Protein AF-A0A924XFD3-F1 (afdb_monomer)

Secondary structure (DSSP, 8-state):
-----------------------------------------------------------TT-EEEEEEETTEEEEEEEEEETTEEEEEEEETTT-PEEEEEEEE-TTSEEEEEEE-TT--EEEEEEEEEEE-TTSSSEEEEEEEE-TT--TTS--EEEEEEE-----STT-EEEEEEEEEEETTTTEEEEEEEEEEES--SHHHHHHHHHHHHHHT--

Foldseek 3Di:
DDDDDDDDDDDDDDDDDDDDDDDDDDDDDDDDDDDDDDDDDDDDDDDDDDDDDDPPPQQPFAFKKWWDWLNFIKIWGWGDDPFKIWTWIDRPVVGATWIWTWGADPQQWIWIFTAHPVRDTFKIWTFGFDDDPPDPFTKTWTFMDGPPDDPPPDTTTIIITTDPDDDDDPKDKDKDWDWDCPVVVRDTDIFIFIAIPPDDDPVSVVVRVVRVVVRVPD

Sequence (218 aa):
MLNLKLYLMTFCAATAFGCALQSNNGSVEASGKETKSAAIEKVGENTDSKKSASAKTAIVNGVPFRGVLSGKTIEMNLKRDGNALSGTYLYSKIRKNLTLRGTIDAENKFDLQEFDEANRQTGVFKGEWKTDPNEAGITLVGTWHKPNAPTKENGLFFTLSEQMINFSNDEKIVTRIINNDLKAKRLELTAEYPEITNASSSGIKGFNQTAKNLAQKD

Radius of gyration: 28.68 Å; Cα contacts (8 Å, |Δi|>4): 321; chains: 1; bounding box: 80×76×60 Å

Solvent-accessible surface area (backbone atoms only — not comparable to full-atom values): 13787 Å² total; per-residue (Å²): 142,84,87,84,83,84,84,82,85,86,83,86,82,89,83,89,83,82,87,82,89,79,87,82,88,82,89,80,88,85,85,89,80,92,79,92,82,84,89,84,90,82,89,82,91,75,88,83,90,82,88,83,88,78,81,75,75,82,56,92,79,31,51,44,28,42,36,36,43,73,88,39,59,34,40,37,28,44,34,76,59,90,46,41,34,37,39,40,37,32,47,71,88,76,71,53,75,25,43,33,42,37,36,42,54,96,85,32,39,34,44,34,39,30,21,45,94,84,70,45,73,64,28,34,40,40,34,39,62,42,71,50,98,90,48,91,59,43,38,40,39,38,32,36,38,57,65,91,55,62,92,86,56,90,50,41,47,33,42,30,36,46,50,98,69,86,63,63,79,85,31,44,80,41,82,43,78,47,79,46,76,40,70,94,73,78,42,79,46,78,36,77,38,64,35,67,41,73,63,83,51,69,68,53,55,52,47,35,51,49,39,50,52,58,63,62,70,123

Structure (mmCIF, N/CA/C/O backbone):
data_AF-A0A924XFD3-F1
#
_entry.id   AF-A0A924XFD3-F1
#
loop_
_atom_site.group_PDB
_atom_site.id
_atom_site.type_symbol
_atom_site.label_atom_id
_atom_site.label_alt_id
_atom_site.label_comp_id
_atom_site.label_asym_id
_atom_site.label_entity_id
_atom_site.label_seq_id
_atom_site.pdbx_PDB_ins_code
_atom_site.Cartn_x
_atom_site.Cartn_y
_atom_site.Cartn_z
_atom_site.occupancy
_atom_site.B_iso_or_equiv
_atom_site.auth_seq_id
_atom_site.auth_comp_id
_atom_site.auth_asym_id
_atom_site.auth_atom_id
_atom_site.pdbx_PDB_model_num
ATOM 1 N N . MET A 1 1 ? 10.467 26.251 37.490 1.00 44.06 1 MET A N 1
ATOM 2 C CA . MET A 1 1 ? 11.695 25.493 37.169 1.00 44.06 1 MET A CA 1
ATOM 3 C C . MET A 1 1 ? 11.551 24.097 37.755 1.00 44.06 1 MET A C 1
ATOM 5 O O . MET A 1 1 ? 11.711 23.951 38.957 1.00 44.06 1 MET A O 1
ATOM 9 N N . LEU A 1 2 ? 11.177 23.103 36.946 1.00 37.69 2 LEU A N 1
ATOM 10 C CA . LEU A 1 2 ? 11.161 21.696 37.358 1.00 37.69 2 LEU A CA 1
ATOM 11 C C . LEU A 1 2 ? 12.083 20.921 36.415 1.00 37.69 2 LEU A C 1
ATOM 13 O O . LEU A 1 2 ? 11.925 20.975 35.199 1.00 37.69 2 LEU A O 1
ATOM 17 N N . ASN A 1 3 ? 13.090 20.291 37.005 1.00 40.91 3 ASN A N 1
ATOM 18 C CA . ASN A 1 3 ? 14.235 19.684 36.345 1.00 40.91 3 ASN A CA 1
ATOM 19 C C . ASN A 1 3 ? 14.025 18.164 36.378 1.00 40.91 3 ASN A C 1
ATOM 21 O O . ASN A 1 3 ? 14.162 17.552 37.437 1.00 40.91 3 ASN A O 1
ATOM 25 N N . LEU A 1 4 ? 13.608 17.566 35.259 1.00 38.81 4 LEU A N 1
ATOM 26 C CA . LEU A 1 4 ? 13.336 16.130 35.180 1.00 38.81 4 LEU A CA 1
ATOM 27 C C . LEU A 1 4 ? 14.567 15.417 34.605 1.00 38.81 4 LEU A C 1
ATOM 29 O O . LEU A 1 4 ? 14.843 15.491 33.410 1.00 38.81 4 LEU A O 1
ATOM 33 N N . LYS A 1 5 ? 15.335 14.760 35.481 1.00 49.25 5 LYS A N 1
ATOM 34 C CA . LYS A 1 5 ? 16.490 13.930 35.114 1.00 49.25 5 LYS A CA 1
ATOM 35 C C . LYS A 1 5 ? 16.012 12.612 34.500 1.00 49.25 5 LYS A C 1
ATOM 37 O O . LYS A 1 5 ? 15.355 11.818 35.167 1.00 49.25 5 LYS A O 1
ATOM 42 N N . LEU A 1 6 ? 16.380 12.390 33.242 1.00 43.81 6 LEU A N 1
ATOM 43 C CA . LEU A 1 6 ? 16.191 11.147 32.502 1.00 43.81 6 LEU A CA 1
ATOM 44 C C . LEU A 1 6 ? 17.267 10.135 32.942 1.00 43.81 6 LEU A C 1
ATOM 46 O O . LEU A 1 6 ? 18.457 10.383 32.751 1.00 43.81 6 LEU A O 1
ATOM 50 N N . TYR A 1 7 ? 16.865 9.023 33.561 1.00 47.28 7 TYR A N 1
ATOM 51 C CA . TYR A 1 7 ? 17.762 7.907 33.879 1.00 47.28 7 TYR A CA 1
ATOM 52 C C . TYR A 1 7 ? 17.778 6.927 32.703 1.00 47.28 7 TYR A C 1
ATOM 54 O O . TYR A 1 7 ? 16.769 6.296 32.395 1.00 47.28 7 TYR A O 1
ATOM 62 N N . LEU A 1 8 ? 18.933 6.812 32.050 1.00 38.00 8 LEU A N 1
ATOM 63 C CA . LEU A 1 8 ? 19.208 5.827 31.010 1.00 38.00 8 LEU A CA 1
ATOM 64 C C . LEU A 1 8 ? 19.809 4.587 31.692 1.00 38.00 8 LEU A C 1
ATOM 66 O O . LEU A 1 8 ? 20.919 4.653 32.217 1.00 38.00 8 LEU A O 1
ATOM 70 N N . MET A 1 9 ? 19.068 3.477 31.743 1.00 45.88 9 MET A N 1
ATOM 71 C CA . MET A 1 9 ? 19.614 2.191 32.188 1.00 45.88 9 MET A CA 1
ATOM 72 C C . MET A 1 9 ? 20.205 1.441 30.995 1.00 45.88 9 MET A C 1
ATOM 74 O O . MET A 1 9 ? 19.490 0.949 30.127 1.00 45.88 9 MET A O 1
ATOM 78 N N . THR A 1 10 ? 21.531 1.364 30.984 1.00 45.56 10 THR A N 1
ATOM 79 C CA . THR A 1 10 ? 22.345 0.557 30.074 1.00 45.56 10 THR A CA 1
ATOM 80 C C . THR A 1 10 ? 22.298 -0.910 30.499 1.00 45.56 10 THR A C 1
ATOM 82 O O . THR A 1 10 ? 22.700 -1.236 31.614 1.00 45.56 10 THR A O 1
ATOM 85 N N . PHE A 1 11 ? 21.871 -1.805 29.606 1.00 40.16 11 PHE A N 1
ATOM 86 C CA . PHE A 1 11 ? 22.083 -3.247 29.753 1.00 40.16 11 PHE A CA 1
ATOM 87 C C . PHE A 1 11 ? 23.266 -3.680 28.881 1.00 40.16 11 PHE A C 1
ATOM 89 O O . PHE A 1 11 ? 23.173 -3.709 27.657 1.00 40.16 11 PHE A O 1
ATOM 96 N N . CYS A 1 12 ? 24.384 -4.019 29.527 1.00 37.03 12 CYS A N 1
ATOM 97 C CA . CYS A 1 12 ? 25.474 -4.778 28.921 1.00 37.03 12 CYS A CA 1
ATOM 98 C C . CYS A 1 12 ? 25.168 -6.271 29.061 1.00 37.03 12 CYS A C 1
ATOM 100 O O . CYS A 1 12 ? 25.046 -6.768 30.179 1.00 37.03 12 CYS A O 1
ATOM 102 N N . ALA A 1 13 ? 25.122 -6.998 27.948 1.00 46.75 13 ALA A N 1
ATOM 103 C CA . ALA A 1 13 ? 25.227 -8.451 27.947 1.00 46.75 13 ALA A CA 1
ATOM 104 C C . ALA A 1 13 ? 26.391 -8.851 27.036 1.00 46.75 13 ALA A C 1
ATOM 106 O O . ALA A 1 13 ? 26.265 -8.910 25.816 1.00 46.75 13 ALA A O 1
ATOM 107 N N . ALA A 1 14 ? 27.544 -9.088 27.658 1.00 44.25 14 ALA A N 1
ATOM 108 C CA . ALA A 1 14 ? 28.665 -9.780 27.049 1.00 44.25 14 ALA A CA 1
ATOM 109 C C . ALA A 1 14 ? 28.469 -11.284 27.263 1.00 44.25 14 ALA A C 1
ATOM 111 O O . ALA A 1 14 ? 28.343 -11.727 28.402 1.00 44.25 14 ALA A O 1
ATOM 112 N N . THR A 1 15 ? 28.491 -12.074 26.192 1.00 51.06 15 THR A N 1
ATOM 113 C CA . THR A 1 15 ? 28.840 -13.495 26.295 1.00 51.06 15 THR A CA 1
ATOM 114 C C . THR A 1 15 ? 29.820 -13.848 25.188 1.00 51.06 15 THR A C 1
ATOM 116 O O . THR A 1 15 ? 29.549 -13.702 24.000 1.00 51.06 15 THR A O 1
ATOM 119 N N . ALA A 1 16 ? 31.003 -14.259 25.632 1.00 45.41 16 ALA A N 1
ATOM 120 C CA . ALA A 1 16 ? 32.063 -14.839 24.839 1.00 45.41 16 ALA A CA 1
ATOM 121 C C . ALA A 1 16 ? 32.015 -16.360 25.019 1.00 45.41 16 ALA A C 1
ATOM 123 O O . ALA A 1 16 ? 32.023 -16.843 26.146 1.00 45.41 16 ALA A O 1
ATOM 124 N N . PHE A 1 17 ? 32.009 -17.092 23.912 1.00 46.31 17 PHE A N 1
ATOM 125 C CA . PHE A 1 17 ? 32.460 -18.478 23.774 1.00 46.31 17 PHE A CA 1
ATOM 126 C C . PHE A 1 17 ? 32.990 -18.554 22.330 1.00 46.31 17 PHE A C 1
ATOM 128 O O . PHE A 1 17 ? 32.310 -18.122 21.409 1.00 46.31 17 PHE A O 1
ATOM 135 N N . GLY A 1 18 ? 34.220 -18.957 22.027 1.00 37.00 18 GLY A N 1
ATOM 136 C CA . GLY A 1 18 ? 35.056 -19.928 22.718 1.00 37.00 18 GLY A CA 1
ATOM 137 C C . GLY A 1 18 ? 35.233 -21.151 21.814 1.00 37.00 18 GLY A C 1
ATOM 138 O O . GLY A 1 18 ? 34.522 -22.126 21.983 1.00 37.00 18 GLY A O 1
ATOM 139 N N . CYS A 1 19 ? 36.129 -21.010 20.830 1.00 33.84 19 CYS A N 1
ATOM 140 C CA . CYS A 1 19 ? 36.976 -22.000 20.141 1.00 33.84 19 CYS A CA 1
ATOM 141 C C . CYS A 1 19 ? 36.573 -23.495 20.107 1.00 33.84 19 CYS A C 1
ATOM 143 O O . CYS A 1 19 ? 36.500 -24.131 21.152 1.00 33.84 19 CYS A O 1
ATOM 145 N N . ALA A 1 20 ? 36.551 -24.092 18.906 1.00 41.75 20 ALA A N 1
ATOM 146 C CA . ALA A 1 20 ? 37.326 -25.308 18.606 1.00 41.75 20 ALA A CA 1
ATOM 147 C C . ALA A 1 20 ? 37.365 -25.589 17.091 1.00 41.75 20 ALA A C 1
ATOM 149 O O . ALA A 1 20 ? 36.366 -25.950 16.472 1.00 41.75 20 ALA A O 1
ATOM 150 N N . LEU A 1 21 ? 38.560 -25.434 16.516 1.00 39.91 21 LEU A N 1
ATOM 151 C CA . LEU A 1 21 ? 38.984 -26.062 15.268 1.00 39.91 21 LEU A CA 1
ATOM 152 C C . LEU A 1 21 ? 39.138 -27.571 15.483 1.00 39.91 21 LEU A C 1
ATOM 154 O O . LEU A 1 21 ? 39.765 -27.986 16.456 1.00 39.91 21 LEU A O 1
ATOM 158 N N . GLN A 1 22 ? 38.713 -28.372 14.510 1.00 39.81 22 GLN A N 1
ATOM 159 C CA . GLN A 1 22 ? 39.343 -29.665 14.271 1.00 39.81 22 GLN A CA 1
ATOM 160 C C . GLN A 1 22 ? 39.474 -29.903 12.771 1.00 39.81 22 GLN A C 1
ATOM 162 O O . GLN A 1 22 ? 38.503 -30.089 12.041 1.00 39.81 22 GLN A O 1
ATOM 167 N N . SER A 1 23 ? 40.727 -29.819 12.335 1.00 37.47 23 SER A N 1
ATOM 168 C CA . SER A 1 23 ? 41.226 -30.313 11.068 1.00 37.47 23 SER A CA 1
ATOM 169 C C . SER A 1 23 ? 41.117 -31.835 11.035 1.00 37.47 23 SER A C 1
ATOM 171 O O . SER A 1 23 ? 41.346 -32.504 12.043 1.00 37.47 23 SER A O 1
ATOM 173 N N . ASN A 1 24 ? 40.847 -32.397 9.860 1.00 40.59 24 ASN A N 1
ATOM 174 C CA . ASN A 1 24 ? 41.312 -33.744 9.578 1.00 40.59 24 ASN A CA 1
ATOM 175 C C . ASN A 1 24 ? 41.863 -33.801 8.153 1.00 40.59 24 ASN A C 1
ATOM 177 O O . ASN A 1 24 ? 41.128 -33.703 7.173 1.00 40.59 24 ASN A O 1
ATOM 181 N N . ASN A 1 25 ? 43.191 -33.892 8.087 1.00 41.25 25 ASN A N 1
ATOM 182 C CA . ASN A 1 25 ? 43.959 -34.236 6.902 1.00 41.25 25 ASN A CA 1
ATOM 183 C C . ASN A 1 25 ? 43.874 -35.752 6.704 1.00 41.25 25 ASN A C 1
ATOM 185 O O . ASN A 1 25 ? 44.143 -36.512 7.629 1.00 41.25 25 ASN A O 1
ATOM 189 N N . GLY A 1 26 ? 43.585 -36.179 5.481 1.00 36.34 26 GLY A N 1
ATOM 190 C CA . GLY A 1 26 ? 43.648 -37.578 5.072 1.00 36.34 26 GLY A CA 1
ATOM 191 C C . GLY A 1 26 ? 43.883 -37.673 3.573 1.00 36.34 26 GLY A C 1
ATOM 192 O O . GLY A 1 26 ? 42.964 -37.947 2.813 1.00 36.34 26 GLY A O 1
ATOM 193 N N . SER A 1 27 ? 45.113 -37.378 3.159 1.00 34.31 27 SER A N 1
ATOM 194 C CA . SER A 1 27 ? 45.646 -37.612 1.818 1.00 34.31 27 SER A CA 1
ATOM 195 C C . SER A 1 27 ? 46.022 -39.084 1.642 1.00 34.31 27 SER A C 1
ATOM 197 O O . SER A 1 27 ? 46.828 -39.588 2.425 1.00 34.31 27 SER A O 1
ATOM 199 N N . VAL A 1 28 ? 45.525 -39.735 0.588 1.00 45.75 28 VAL A N 1
ATOM 200 C CA . VAL A 1 28 ? 46.127 -40.951 0.017 1.00 45.75 28 VAL A CA 1
ATOM 201 C C . VAL A 1 28 ? 46.024 -40.875 -1.515 1.00 45.75 28 VAL A C 1
ATOM 203 O O . VAL A 1 28 ? 44.941 -40.947 -2.089 1.00 45.75 28 VAL A O 1
ATOM 206 N N . GLU A 1 29 ? 47.181 -40.668 -2.146 1.00 33.91 29 GLU A N 1
ATOM 207 C CA . GLU A 1 29 ? 47.553 -41.009 -3.533 1.00 33.91 29 GLU A CA 1
ATOM 208 C C . GLU A 1 29 ? 47.435 -42.539 -3.748 1.00 33.91 29 GLU A C 1
ATOM 210 O O . GLU A 1 29 ? 47.558 -43.286 -2.788 1.00 33.91 29 GLU A O 1
ATOM 215 N N . ALA A 1 30 ? 47.275 -43.177 -4.910 1.00 35.22 30 ALA A N 1
ATOM 216 C CA . ALA A 1 30 ? 47.230 -42.842 -6.329 1.00 35.22 30 ALA A CA 1
ATOM 217 C C . ALA A 1 30 ? 46.764 -44.111 -7.100 1.00 35.22 30 ALA A C 1
ATOM 219 O O . ALA A 1 30 ? 46.663 -45.195 -6.529 1.00 35.22 30 ALA A O 1
ATOM 220 N N . SER A 1 31 ? 46.645 -43.972 -8.429 1.00 31.95 31 SER A N 1
ATOM 221 C CA . SER A 1 31 ? 46.852 -45.018 -9.457 1.00 31.95 31 SER A CA 1
ATOM 222 C C . SER A 1 31 ? 45.625 -45.737 -10.053 1.00 31.95 31 SER A C 1
ATOM 224 O O . SER A 1 31 ? 45.196 -46.790 -9.601 1.00 31.95 31 SER A O 1
ATOM 226 N N . GLY A 1 32 ? 45.135 -45.172 -11.166 1.00 31.92 32 GLY A N 1
ATOM 227 C CA . GLY A 1 32 ? 45.189 -45.795 -12.499 1.00 31.92 32 GLY A CA 1
ATOM 228 C C . GLY A 1 32 ? 44.323 -47.025 -12.817 1.00 31.92 32 GLY A C 1
ATOM 229 O O . GLY A 1 32 ? 44.698 -48.143 -12.489 1.00 31.92 32 GLY A O 1
ATOM 230 N N . LYS A 1 33 ? 43.293 -46.843 -13.659 1.00 36.81 33 LYS A N 1
ATOM 231 C CA . LYS A 1 33 ? 43.252 -47.313 -15.068 1.00 36.81 33 LYS A CA 1
ATOM 232 C C . LYS A 1 33 ? 41.874 -47.089 -15.697 1.00 36.81 33 LYS A C 1
ATOM 234 O O . LYS A 1 33 ? 40.844 -47.350 -15.088 1.00 36.81 33 LYS A O 1
ATOM 239 N N . GLU A 1 34 ? 41.898 -46.635 -16.949 1.00 33.94 34 GLU A N 1
ATOM 240 C CA . GLU A 1 34 ? 40.758 -46.581 -17.863 1.00 33.94 34 GLU A CA 1
ATOM 241 C C . GLU A 1 34 ? 40.091 -47.948 -18.046 1.00 33.94 34 GLU A C 1
ATOM 243 O O . GLU A 1 34 ? 40.763 -48.968 -18.183 1.00 33.94 34 GLU A O 1
ATOM 248 N N . THR A 1 35 ? 38.770 -47.942 -18.209 1.00 35.34 35 THR A N 1
ATOM 249 C CA . THR A 1 35 ? 38.097 -48.734 -19.250 1.00 35.34 35 THR A CA 1
ATOM 250 C C . THR A 1 35 ? 36.751 -48.091 -19.581 1.00 35.34 35 THR A C 1
ATOM 252 O O . THR A 1 35 ? 35.884 -47.922 -18.730 1.00 35.34 35 THR A O 1
ATOM 255 N N . LYS A 1 36 ? 36.595 -47.706 -20.851 1.00 38.34 36 LYS A N 1
ATOM 256 C CA . LYS A 1 36 ? 35.311 -47.390 -21.482 1.00 38.34 36 LYS A CA 1
ATOM 257 C C . LYS A 1 36 ? 34.563 -48.701 -21.734 1.00 38.34 36 LYS A C 1
ATOM 259 O O . LYS A 1 36 ? 35.147 -49.585 -22.348 1.00 38.34 36 LYS A O 1
ATOM 264 N N . SER A 1 37 ? 33.282 -48.787 -21.385 1.00 38.53 37 SER A N 1
ATOM 265 C CA . SER A 1 37 ? 32.264 -49.398 -22.252 1.00 38.53 37 SER A CA 1
ATOM 266 C C . SER A 1 37 ? 30.859 -49.114 -21.724 1.00 38.53 37 SER A C 1
ATOM 268 O O . SER A 1 37 ? 30.657 -48.877 -20.537 1.00 38.53 37 SER A O 1
ATOM 270 N N . ALA A 1 38 ? 29.914 -49.074 -22.649 1.00 33.41 38 ALA A N 1
ATOM 271 C CA . ALA A 1 38 ? 28.600 -48.485 -22.518 1.00 33.41 38 ALA A CA 1
ATOM 272 C C . ALA A 1 38 ? 27.488 -49.499 -22.190 1.00 33.41 38 ALA A C 1
ATOM 274 O O . ALA A 1 38 ? 27.587 -50.676 -22.522 1.00 33.41 38 ALA A O 1
ATOM 275 N N . ALA A 1 39 ? 26.386 -48.917 -21.702 1.00 34.78 39 ALA A N 1
ATOM 276 C CA . ALA A 1 39 ? 24.984 -49.239 -21.990 1.00 34.78 39 ALA A CA 1
ATOM 277 C C . ALA A 1 39 ? 24.163 -50.143 -21.030 1.00 34.78 39 ALA A C 1
ATOM 279 O O . ALA A 1 39 ? 24.553 -51.245 -20.662 1.00 34.78 39 ALA A O 1
ATOM 280 N N . ILE A 1 40 ? 22.925 -49.646 -20.833 1.00 37.06 40 ILE A N 1
ATOM 281 C CA . ILE A 1 40 ? 21.626 -50.295 -20.534 1.00 37.06 40 ILE A CA 1
ATOM 282 C C . ILE A 1 40 ? 21.130 -50.341 -19.063 1.00 37.06 40 ILE A C 1
ATOM 284 O O . ILE A 1 40 ? 21.412 -51.256 -18.305 1.00 37.06 40 ILE A O 1
ATOM 288 N N . GLU A 1 41 ? 20.323 -49.317 -18.727 1.00 33.84 41 GLU A N 1
ATOM 289 C CA . GLU A 1 41 ? 18.918 -49.353 -18.244 1.00 33.84 41 GLU A CA 1
ATOM 290 C C . GLU A 1 41 ? 18.484 -50.312 -17.100 1.00 33.84 41 GLU A C 1
ATOM 292 O O . GLU A 1 41 ? 18.346 -51.513 -17.309 1.00 33.84 41 GLU A O 1
ATOM 297 N N . LYS A 1 42 ? 18.094 -49.756 -15.932 1.00 31.98 42 LYS A N 1
ATOM 298 C CA . LYS A 1 42 ? 16.706 -49.738 -15.382 1.00 31.98 42 LYS A CA 1
ATOM 299 C C . LYS A 1 42 ? 16.630 -49.283 -13.908 1.00 31.98 42 LYS A C 1
ATOM 301 O O . LYS A 1 42 ? 17.403 -49.727 -13.075 1.00 31.98 42 LYS A O 1
ATOM 306 N N . VAL A 1 43 ? 15.616 -48.445 -13.649 1.00 34.72 43 VAL A N 1
ATOM 307 C CA . VAL A 1 43 ? 14.701 -48.371 -12.483 1.00 34.72 43 VAL A CA 1
ATOM 308 C C . VAL A 1 43 ? 15.288 -48.555 -11.072 1.00 34.72 43 VAL A C 1
ATOM 310 O O . VAL A 1 43 ? 15.657 -49.653 -10.674 1.00 34.72 43 VAL A O 1
ATOM 313 N N . GLY A 1 44 ? 15.204 -47.490 -10.268 1.00 30.11 44 GLY A N 1
ATOM 314 C CA . GLY A 1 44 ? 15.431 -47.523 -8.824 1.00 30.11 44 GLY A CA 1
ATOM 315 C C . GLY A 1 44 ? 14.909 -46.259 -8.143 1.00 30.11 44 GLY A C 1
ATOM 316 O O . GLY A 1 44 ? 15.551 -45.216 -8.160 1.00 30.11 44 GLY A O 1
ATOM 317 N N . GLU A 1 45 ? 13.713 -46.380 -7.584 1.00 34.94 45 GLU A N 1
ATOM 318 C CA . GLU A 1 45 ? 13.119 -45.537 -6.551 1.00 34.94 45 GLU A CA 1
ATOM 319 C C . GLU A 1 45 ? 14.077 -45.387 -5.355 1.00 34.94 45 GLU A C 1
ATOM 321 O O . GLU A 1 45 ? 14.552 -46.394 -4.835 1.00 34.94 45 GLU A O 1
ATOM 326 N N . ASN A 1 46 ? 14.349 -44.160 -4.892 1.00 31.75 46 ASN A N 1
ATOM 327 C CA . ASN A 1 46 ? 14.500 -43.932 -3.457 1.00 31.75 46 ASN A CA 1
ATOM 328 C C . ASN A 1 46 ? 14.309 -42.462 -3.063 1.00 31.75 46 ASN A C 1
ATOM 330 O O . ASN A 1 46 ? 14.909 -41.548 -3.628 1.00 31.75 46 ASN A O 1
ATOM 334 N N . THR A 1 47 ? 13.458 -42.318 -2.052 1.00 31.58 47 THR A N 1
ATOM 335 C CA . THR A 1 47 ? 13.420 -41.328 -0.968 1.00 31.58 47 THR A CA 1
ATOM 336 C C . THR A 1 47 ? 14.737 -40.544 -0.796 1.00 31.58 47 THR A C 1
ATOM 338 O O . THR A 1 47 ? 15.817 -41.110 -0.896 1.00 31.58 47 THR A O 1
ATOM 341 N N . ASP A 1 48 ? 14.764 -39.271 -0.421 1.00 34.78 48 ASP A N 1
ATOM 342 C CA . ASP A 1 48 ? 14.245 -38.845 0.864 1.00 34.78 48 ASP A CA 1
ATOM 343 C C . ASP A 1 48 ? 14.262 -37.319 0.985 1.00 34.78 48 ASP A C 1
ATOM 345 O O . ASP A 1 48 ? 15.111 -36.590 0.469 1.00 34.78 48 ASP A O 1
ATOM 349 N N . SER A 1 49 ? 13.280 -36.876 1.738 1.00 37.09 49 SER A N 1
ATOM 350 C CA . SER A 1 49 ? 13.041 -35.539 2.226 1.00 37.09 49 SER A CA 1
ATOM 351 C C . SER A 1 49 ? 14.087 -35.067 3.248 1.00 37.09 49 SER A C 1
ATOM 353 O O . SER A 1 49 ? 14.433 -35.786 4.180 1.00 37.09 49 SER A O 1
ATOM 355 N N . LYS A 1 50 ? 14.499 -33.795 3.162 1.00 32.34 50 LYS A N 1
ATOM 356 C CA . LYS A 1 50 ? 14.678 -32.898 4.328 1.00 32.34 50 LYS A CA 1
ATOM 357 C C . LYS A 1 50 ? 14.903 -31.463 3.842 1.00 32.34 50 LYS A C 1
ATOM 359 O O . LYS A 1 50 ? 15.919 -31.142 3.249 1.00 32.34 50 LYS A O 1
ATOM 364 N N . LYS A 1 51 ? 13.870 -30.624 3.927 1.00 31.88 51 LYS A N 1
ATOM 365 C CA . LYS A 1 51 ? 13.577 -29.726 5.062 1.00 31.88 51 LYS A CA 1
ATOM 366 C C . LYS A 1 51 ? 14.492 -28.497 5.083 1.00 31.88 51 LYS A C 1
ATOM 368 O O . LYS A 1 51 ? 15.534 -28.498 5.723 1.00 31.88 51 LYS A O 1
ATOM 373 N N . SER A 1 52 ? 13.989 -27.404 4.521 1.00 32.56 52 SER A N 1
ATOM 374 C CA . SER A 1 52 ? 14.110 -26.098 5.163 1.00 32.56 52 SER A CA 1
ATOM 375 C C . SER A 1 52 ? 12.794 -25.356 4.980 1.00 32.56 52 SER A C 1
ATOM 377 O O . SER A 1 52 ? 12.385 -25.015 3.872 1.00 32.56 52 SER A O 1
ATOM 379 N N . ALA A 1 53 ? 12.084 -25.226 6.093 1.00 36.94 53 ALA A N 1
ATOM 380 C CA . ALA A 1 53 ? 10.860 -24.469 6.210 1.00 36.94 53 ALA A CA 1
ATOM 381 C C . ALA A 1 53 ? 11.206 -22.986 6.352 1.00 36.94 53 ALA A C 1
ATOM 383 O O . ALA A 1 53 ? 11.969 -22.625 7.239 1.00 36.94 53 ALA A O 1
ATOM 384 N N . SER A 1 54 ? 10.586 -22.146 5.530 1.00 30.50 54 SER A N 1
ATOM 385 C CA . SER A 1 54 ? 9.959 -20.898 5.978 1.00 30.50 54 SER A CA 1
ATOM 386 C C . SER A 1 54 ? 9.110 -20.356 4.828 1.00 30.50 54 SER A C 1
ATOM 388 O O . SER A 1 54 ? 9.416 -19.342 4.205 1.00 30.50 54 SER A O 1
ATOM 390 N N . ALA A 1 55 ? 8.048 -21.086 4.479 1.00 38.03 55 ALA A N 1
ATOM 391 C CA . ALA A 1 55 ? 7.003 -20.519 3.641 1.00 38.03 55 ALA A CA 1
ATOM 392 C C . ALA A 1 55 ? 6.199 -19.562 4.527 1.00 38.03 55 ALA A C 1
ATOM 394 O O . ALA A 1 55 ? 5.259 -19.968 5.209 1.00 38.03 55 ALA A O 1
ATOM 395 N N . LYS A 1 56 ? 6.632 -18.296 4.556 1.00 38.22 56 LYS A N 1
ATOM 396 C CA . LYS A 1 56 ? 5.830 -17.164 5.024 1.00 38.22 56 LYS A CA 1
ATOM 397 C C . LYS A 1 56 ? 4.487 -17.266 4.299 1.00 38.22 56 LYS A C 1
ATOM 399 O O . LYS A 1 56 ? 4.445 -17.164 3.076 1.00 38.22 56 LYS A O 1
ATOM 404 N N . THR A 1 57 ? 3.437 -17.569 5.059 1.00 33.41 57 THR A N 1
ATOM 405 C CA . THR A 1 57 ? 2.053 -17.747 4.617 1.00 33.41 57 THR A CA 1
ATOM 406 C C . THR A 1 57 ? 1.724 -16.792 3.477 1.00 33.41 57 THR A C 1
ATOM 408 O O . THR A 1 57 ? 1.799 -15.575 3.651 1.00 33.41 57 THR A O 1
ATOM 411 N N . ALA A 1 58 ? 1.388 -17.339 2.308 1.00 38.31 58 ALA A N 1
ATOM 412 C CA . ALA A 1 58 ? 0.886 -16.556 1.193 1.00 38.31 58 ALA A CA 1
ATOM 413 C C . ALA A 1 58 ? -0.392 -15.854 1.662 1.00 38.31 58 ALA A C 1
ATOM 415 O O . ALA A 1 58 ? -1.443 -16.479 1.801 1.00 38.31 58 ALA A O 1
ATOM 416 N N . ILE A 1 59 ? -0.287 -14.562 1.973 1.00 46.81 59 ILE A N 1
ATOM 417 C CA . ILE A 1 59 ? -1.445 -13.760 2.339 1.00 46.81 59 ILE A CA 1
ATOM 418 C C . ILE A 1 59 ? -2.281 -13.633 1.070 1.00 46.81 59 ILE A C 1
ATOM 420 O O . ILE A 1 59 ? -1.910 -12.928 0.131 1.00 46.81 59 ILE A O 1
ATOM 424 N N . VAL A 1 60 ? -3.392 -14.372 1.034 1.00 52.00 60 VAL A N 1
ATOM 425 C CA . VAL A 1 60 ? -4.347 -14.420 -0.087 1.00 52.00 60 VAL A CA 1
ATOM 426 C C . VAL A 1 60 ? -4.817 -13.009 -0.469 1.00 52.00 60 VAL A C 1
ATOM 428 O O . VAL A 1 60 ? -5.081 -12.747 -1.638 1.00 52.00 60 VAL A O 1
ATOM 431 N N . ASN A 1 61 ? -4.777 -12.081 0.491 1.00 65.75 61 ASN A N 1
ATOM 432 C CA . ASN A 1 61 ? -5.220 -10.697 0.367 1.00 65.75 61 ASN A CA 1
ATOM 433 C C . ASN A 1 61 ? -4.095 -9.648 0.334 1.00 65.75 61 ASN A C 1
ATOM 435 O O . ASN A 1 61 ? -4.414 -8.470 0.420 1.00 65.75 61 ASN A O 1
ATOM 439 N N . GLY A 1 62 ? -2.823 -10.050 0.196 1.00 81.94 62 GLY A N 1
ATOM 440 C CA . GLY A 1 62 ? -1.657 -9.153 0.233 1.00 81.94 62 GLY A CA 1
ATOM 441 C C . GLY A 1 62 ? -1.347 -8.560 1.622 1.00 81.94 62 GLY A C 1
ATOM 442 O O . GLY A 1 62 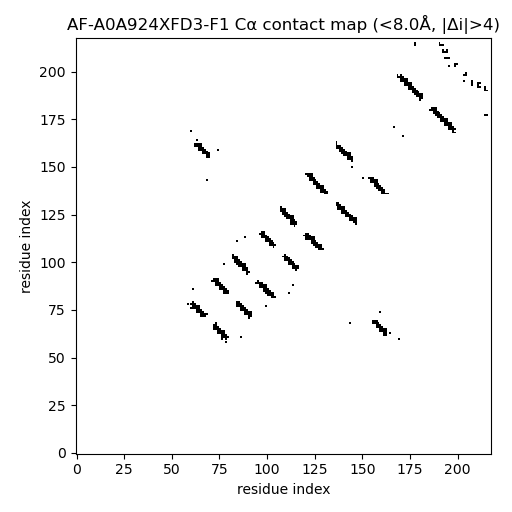? -2.132 -8.664 2.561 1.00 81.94 62 GLY A O 1
ATOM 443 N N . VAL A 1 63 ? -0.153 -7.986 1.771 1.00 88.88 63 VAL A N 1
ATOM 444 C CA . VAL A 1 63 ? 0.350 -7.371 3.005 1.00 88.88 63 VAL A CA 1
ATOM 445 C C . VAL A 1 63 ? -0.050 -5.889 3.038 1.00 88.88 63 VAL A C 1
ATOM 447 O O . VAL A 1 63 ? 0.291 -5.159 2.099 1.00 88.88 63 VAL A O 1
ATOM 450 N N . PRO A 1 64 ? -0.747 -5.416 4.088 1.00 90.25 64 PRO A N 1
ATOM 451 C CA . PRO A 1 64 ? -1.123 -4.015 4.218 1.00 90.25 64 PRO A CA 1
ATOM 452 C C . PRO A 1 64 ? 0.068 -3.142 4.632 1.00 90.25 64 PRO A C 1
ATOM 454 O O . PRO A 1 64 ? 0.789 -3.444 5.580 1.00 90.25 64 PRO A O 1
ATOM 457 N N . PHE A 1 65 ? 0.225 -2.005 3.966 1.00 93.19 65 PHE A N 1
ATOM 458 C CA . PHE A 1 65 ? 1.208 -0.968 4.257 1.00 93.19 65 PHE A CA 1
ATOM 459 C C . PHE A 1 65 ? 0.507 0.376 4.410 1.00 93.19 65 PHE A C 1
ATOM 461 O O . PHE A 1 65 ? -0.421 0.697 3.665 1.00 93.19 65 PHE A O 1
ATOM 468 N N . ARG A 1 66 ? 0.988 1.200 5.338 1.00 92.75 66 ARG A N 1
ATOM 469 C CA . ARG A 1 66 ? 0.483 2.560 5.535 1.00 92.75 66 ARG A CA 1
ATOM 470 C C . ARG A 1 66 ? 1.632 3.526 5.714 1.00 92.75 66 ARG A C 1
ATOM 472 O O . ARG A 1 66 ? 2.644 3.192 6.324 1.00 92.75 66 ARG A O 1
ATOM 479 N N . GLY A 1 67 ? 1.463 4.734 5.201 1.00 93.81 67 GLY A N 1
ATOM 480 C CA . GLY A 1 67 ? 2.476 5.758 5.356 1.00 93.81 67 GLY A CA 1
ATOM 481 C C . GLY A 1 67 ? 2.118 7.063 4.681 1.00 93.81 67 GLY A C 1
ATOM 482 O O . GLY A 1 67 ? 0.948 7.448 4.627 1.00 93.81 67 GLY A O 1
ATOM 483 N N . VAL A 1 68 ? 3.135 7.764 4.195 1.00 94.50 68 VAL A N 1
ATOM 484 C CA . VAL A 1 68 ? 3.005 9.108 3.636 1.00 94.50 68 VAL A CA 1
ATOM 485 C C . VAL A 1 68 ? 3.687 9.213 2.279 1.00 94.50 68 VAL A C 1
ATOM 487 O O . VAL A 1 68 ? 4.764 8.665 2.083 1.00 94.50 68 VAL A O 1
ATOM 490 N N . LEU A 1 69 ? 3.076 9.965 1.365 1.00 93.62 69 LEU A N 1
ATOM 491 C CA . LEU A 1 69 ? 3.634 10.386 0.081 1.00 93.62 69 LEU A CA 1
ATOM 492 C C . LEU A 1 69 ? 3.455 11.894 -0.042 1.00 93.62 69 LEU A C 1
ATOM 494 O O . LEU A 1 69 ? 2.326 12.388 -0.047 1.00 93.62 69 LEU A O 1
ATOM 498 N N . SER A 1 70 ? 4.565 12.635 -0.100 1.00 91.19 70 SER A N 1
ATOM 499 C CA . SER A 1 70 ? 4.565 14.109 -0.115 1.00 91.19 70 SER A CA 1
ATOM 500 C C . SER A 1 70 ? 3.622 14.719 0.947 1.00 91.19 70 SER A C 1
ATOM 502 O O . SER A 1 70 ? 2.768 15.560 0.666 1.00 91.19 70 SER A O 1
ATOM 504 N N . GLY A 1 71 ? 3.705 14.207 2.181 1.00 88.25 71 GLY A N 1
ATOM 505 C CA . GLY A 1 71 ? 2.881 14.651 3.314 1.00 88.25 71 GLY A CA 1
ATOM 506 C C . GLY A 1 71 ? 1.412 14.203 3.290 1.00 88.25 71 GLY A C 1
ATOM 507 O O . GLY A 1 71 ? 0.649 14.580 4.176 1.00 88.25 71 GLY A O 1
ATOM 508 N N . LYS A 1 72 ? 0.981 13.403 2.307 1.00 88.38 72 LYS A N 1
ATOM 509 C CA . LYS A 1 72 ? -0.379 12.845 2.235 1.00 88.38 72 LYS A CA 1
ATOM 510 C C . LYS A 1 72 ? -0.377 11.390 2.684 1.00 88.38 72 LYS A C 1
ATOM 512 O O . LYS A 1 72 ? 0.453 10.617 2.220 1.00 88.38 72 LYS A O 1
ATOM 517 N N . THR A 1 73 ? -1.329 11.005 3.530 1.00 90.88 73 THR A N 1
ATOM 518 C CA . THR A 1 73 ? -1.476 9.612 3.967 1.00 90.88 73 THR A CA 1
ATOM 519 C C . THR A 1 73 ? -1.932 8.716 2.825 1.00 90.88 73 THR A C 1
ATOM 521 O O . THR A 1 73 ? -2.947 8.992 2.169 1.00 90.88 73 THR A O 1
ATOM 524 N N . ILE A 1 74 ? -1.205 7.622 2.641 1.00 92.06 74 ILE A N 1
ATOM 525 C CA . ILE A 1 74 ? -1.481 6.603 1.637 1.00 92.06 74 ILE A CA 1
ATOM 526 C C . ILE A 1 74 ? -1.496 5.213 2.260 1.00 92.06 74 ILE A C 1
ATOM 528 O O . ILE A 1 74 ? -0.849 4.960 3.281 1.00 92.06 74 ILE A O 1
ATOM 532 N N . GLU A 1 75 ? -2.227 4.322 1.607 1.00 92.25 75 GLU A N 1
ATOM 533 C CA . GLU A 1 75 ? -2.317 2.911 1.957 1.00 92.25 75 GLU A CA 1
ATOM 534 C C . GLU A 1 75 ? -2.010 2.071 0.719 1.00 92.25 75 GLU A C 1
ATOM 536 O O . GLU A 1 75 ? -2.433 2.396 -0.394 1.00 92.25 75 GLU A O 1
ATOM 541 N N . MET A 1 76 ? -1.246 1.001 0.914 1.00 93.94 76 MET A N 1
ATOM 542 C CA . MET A 1 76 ? -1.004 -0.014 -0.100 1.00 93.94 76 MET A CA 1
ATOM 543 C C . MET A 1 76 ? -1.369 -1.377 0.455 1.00 93.94 76 MET A C 1
ATOM 545 O O . MET A 1 76 ? -1.239 -1.638 1.646 1.00 93.94 76 MET A O 1
ATOM 549 N N . ASN A 1 77 ? -1.779 -2.267 -0.430 1.00 92.06 77 ASN A N 1
ATOM 550 C CA . ASN A 1 77 ? -1.876 -3.676 -0.123 1.00 92.06 77 ASN A CA 1
ATOM 551 C C . ASN A 1 77 ? -1.097 -4.438 -1.194 1.00 92.06 77 ASN A C 1
ATOM 553 O O . ASN A 1 77 ? -1.478 -4.376 -2.360 1.00 92.06 77 ASN A O 1
ATOM 557 N N . LEU A 1 78 ? 0.018 -5.071 -0.819 1.00 94.19 78 LEU A N 1
ATOM 558 C CA . LEU A 1 78 ? 0.970 -5.669 -1.756 1.00 94.19 78 LEU A CA 1
ATOM 559 C C . LEU A 1 78 ? 1.095 -7.178 -1.567 1.00 94.19 78 LEU A C 1
ATOM 561 O O . LEU A 1 78 ? 1.411 -7.673 -0.489 1.00 94.19 78 LEU A O 1
ATOM 565 N N . LYS A 1 79 ? 0.949 -7.917 -2.658 1.00 93.50 79 LYS A N 1
ATOM 566 C CA . LYS A 1 79 ? 1.262 -9.336 -2.768 1.00 93.50 79 LYS A CA 1
ATOM 567 C C . LYS A 1 79 ? 2.587 -9.510 -3.507 1.00 93.50 79 LYS A C 1
ATOM 569 O O . LYS A 1 79 ? 2.776 -8.949 -4.587 1.00 93.50 79 LYS A O 1
ATOM 574 N N . ARG A 1 80 ? 3.473 -10.329 -2.939 1.00 93.44 80 ARG A N 1
ATOM 575 C CA . ARG A 1 80 ? 4.740 -10.743 -3.552 1.00 93.44 80 ARG A CA 1
ATOM 576 C C . ARG A 1 80 ? 4.669 -12.216 -3.942 1.00 93.44 80 ARG A C 1
ATOM 578 O O . ARG A 1 80 ? 4.360 -13.049 -3.095 1.00 93.44 80 ARG A O 1
ATOM 585 N N . ASP A 1 81 ? 4.966 -12.509 -5.202 1.00 93.94 81 ASP A N 1
ATOM 586 C CA . ASP A 1 81 ? 5.095 -13.861 -5.750 1.00 93.94 81 ASP A CA 1
ATOM 587 C C . ASP A 1 81 ? 6.458 -13.981 -6.444 1.00 93.94 81 ASP A C 1
ATOM 589 O O . ASP A 1 81 ? 6.663 -13.503 -7.563 1.00 93.94 81 ASP A O 1
ATOM 593 N N . GLY A 1 82 ? 7.447 -14.492 -5.706 1.00 93.75 82 GLY A N 1
ATOM 594 C CA . GLY A 1 82 ? 8.854 -14.423 -6.097 1.00 93.75 82 GLY A CA 1
ATOM 595 C C . GLY A 1 82 ? 9.320 -12.976 -6.307 1.00 93.75 82 GLY A C 1
ATOM 596 O O . GLY A 1 82 ? 9.367 -12.179 -5.361 1.00 93.75 82 GLY A O 1
ATOM 597 N N . ASN A 1 83 ? 9.651 -12.650 -7.558 1.00 96.69 83 ASN A N 1
ATOM 598 C CA . ASN A 1 83 ? 10.079 -11.312 -7.979 1.00 96.69 83 ASN A CA 1
ATOM 599 C C . ASN A 1 83 ? 8.921 -10.448 -8.488 1.00 96.69 83 ASN A C 1
ATOM 601 O O . ASN A 1 83 ? 9.123 -9.261 -8.726 1.00 96.69 83 ASN A O 1
ATOM 605 N N . ALA A 1 84 ? 7.723 -11.009 -8.666 1.00 97.44 84 ALA A N 1
ATOM 606 C CA . ALA A 1 84 ? 6.552 -10.252 -9.077 1.00 97.44 84 ALA A CA 1
ATOM 607 C C . ALA A 1 84 ? 5.891 -9.590 -7.862 1.00 97.44 84 ALA A C 1
ATOM 609 O O . ALA A 1 84 ? 5.676 -10.218 -6.822 1.00 97.44 84 ALA A O 1
ATOM 610 N N . LEU A 1 85 ? 5.530 -8.319 -8.017 1.00 97.12 85 LEU A N 1
ATOM 611 C CA . LEU A 1 85 ? 4.724 -7.566 -7.068 1.00 97.12 85 LEU A CA 1
ATOM 612 C C . LEU A 1 85 ? 3.396 -7.173 -7.714 1.00 97.12 85 LEU A C 1
ATOM 614 O O . LEU A 1 85 ? 3.336 -6.738 -8.864 1.00 97.12 85 LEU A O 1
ATOM 618 N N . SER A 1 86 ? 2.317 -7.298 -6.956 1.00 96.75 86 SER A N 1
ATOM 619 C CA . SER A 1 86 ? 0.978 -6.870 -7.363 1.00 96.75 86 SER A CA 1
ATOM 620 C C . SER A 1 86 ? 0.231 -6.304 -6.167 1.00 96.75 86 SER A C 1
ATOM 622 O O . SER A 1 86 ? 0.607 -6.575 -5.029 1.00 96.75 86 SER A O 1
ATOM 624 N N . GLY A 1 87 ? -0.811 -5.512 -6.390 1.00 94.44 87 GLY A N 1
ATOM 625 C CA . GLY A 1 87 ? -1.548 -4.965 -5.264 1.00 94.44 87 GLY A CA 1
ATOM 626 C C . GLY A 1 87 ? -2.510 -3.847 -5.599 1.00 94.44 87 GLY A C 1
ATOM 627 O O . GLY A 1 87 ? -2.852 -3.611 -6.758 1.00 94.44 87 GLY A O 1
ATOM 628 N N . THR A 1 88 ? -2.909 -3.135 -4.554 1.00 93.25 88 THR A N 1
ATOM 629 C CA . THR A 1 88 ? -3.743 -1.939 -4.645 1.00 93.25 88 THR A CA 1
ATOM 630 C C . THR A 1 88 ? -3.110 -0.773 -3.909 1.00 93.25 88 THR A C 1
ATOM 632 O O . THR A 1 88 ? -2.410 -0.957 -2.914 1.00 93.25 88 THR A O 1
ATOM 635 N N . TYR A 1 89 ? -3.419 0.428 -4.373 1.00 89.62 89 TYR A N 1
ATOM 636 C CA . TYR A 1 89 ? -2.991 1.695 -3.807 1.00 89.62 89 TYR A CA 1
ATOM 637 C C . TYR A 1 89 ? -4.191 2.616 -3.590 1.00 89.62 89 TYR A C 1
ATOM 639 O O . TYR A 1 89 ? -5.074 2.700 -4.446 1.00 89.62 89 TYR A O 1
ATOM 647 N N . LEU A 1 90 ? -4.212 3.316 -2.455 1.00 87.12 90 LEU A N 1
ATOM 648 C CA . LEU A 1 90 ? -5.296 4.206 -2.066 1.00 87.12 90 LEU A CA 1
ATOM 649 C C . LEU A 1 90 ? -4.770 5.534 -1.507 1.00 87.12 90 LEU A C 1
ATOM 651 O O . LEU A 1 90 ? -4.048 5.575 -0.509 1.00 87.12 90 LEU A O 1
ATOM 655 N N . TYR A 1 91 ? -5.243 6.645 -2.079 1.00 81.00 91 TYR A N 1
ATOM 656 C CA . TYR A 1 91 ? -5.223 7.934 -1.388 1.00 81.00 91 TYR A CA 1
ATOM 657 C C . TYR A 1 91 ? -6.390 8.007 -0.405 1.00 81.00 91 TYR A C 1
ATOM 659 O O . TYR A 1 91 ? -7.554 8.025 -0.819 1.00 81.00 91 TYR A O 1
ATOM 667 N N . SER A 1 92 ? -6.076 8.166 0.882 1.00 71.62 92 SER A N 1
ATOM 668 C CA . SER A 1 92 ? -7.061 8.173 1.979 1.00 71.62 92 SER A CA 1
ATOM 669 C C . SER A 1 92 ? -8.242 9.132 1.749 1.00 71.62 92 SER A C 1
ATOM 671 O O . SER A 1 92 ? -9.357 8.854 2.172 1.00 71.62 92 SER A O 1
ATOM 673 N N . LYS A 1 93 ? -8.021 10.256 1.046 1.00 68.38 93 LYS A N 1
ATOM 674 C CA . LYS A 1 93 ? -9.058 11.272 0.785 1.00 68.38 93 LYS A CA 1
ATOM 675 C C . LYS A 1 93 ? -10.033 10.919 -0.339 1.00 68.38 93 LYS A C 1
ATOM 677 O O . LYS A 1 93 ? -11.193 11.297 -0.261 1.00 68.38 93 LYS A O 1
ATOM 682 N N . ILE A 1 94 ? -9.560 10.271 -1.403 1.00 70.50 94 ILE A N 1
ATOM 683 C CA . ILE A 1 94 ? -10.347 10.062 -2.635 1.00 70.50 94 ILE A CA 1
ATOM 684 C C . ILE A 1 94 ? -10.981 8.662 -2.638 1.00 70.50 94 ILE A C 1
ATOM 686 O O . ILE A 1 94 ? -11.943 8.427 -3.361 1.00 70.50 94 ILE A O 1
ATOM 690 N N . ARG A 1 95 ? -10.460 7.743 -1.807 1.00 73.44 95 ARG A N 1
ATOM 691 C CA . ARG A 1 95 ? -10.921 6.355 -1.638 1.00 73.44 95 ARG A CA 1
ATOM 692 C C . ARG A 1 95 ? -11.154 5.585 -2.957 1.00 73.44 95 ARG A C 1
ATOM 694 O O . ARG A 1 95 ? -12.000 4.699 -3.014 1.00 73.44 95 ARG A O 1
ATOM 701 N N . LYS A 1 96 ? -10.393 5.896 -4.011 1.00 79.25 96 LYS A N 1
ATOM 702 C CA . LYS A 1 96 ? -10.360 5.118 -5.259 1.00 79.25 96 LYS A CA 1
ATOM 703 C C . LYS A 1 96 ? -9.156 4.186 -5.274 1.00 79.25 96 LYS A C 1
ATOM 705 O O . LYS A 1 96 ? -8.033 4.653 -5.091 1.00 79.25 96 LYS A O 1
ATOM 710 N N . ASN A 1 97 ? -9.407 2.900 -5.505 1.00 83.38 97 ASN A N 1
ATOM 711 C CA . ASN A 1 97 ? -8.359 1.892 -5.610 1.00 83.38 97 ASN A CA 1
ATOM 712 C C . ASN A 1 97 ? -7.675 1.989 -6.972 1.00 83.38 97 ASN A C 1
ATOM 714 O O . ASN A 1 97 ? -8.319 1.868 -8.011 1.00 83.38 97 ASN A O 1
ATOM 718 N N . LEU A 1 98 ? -6.361 2.166 -6.949 1.00 92.31 98 LEU A N 1
ATOM 719 C CA . LEU A 1 98 ? -5.501 2.058 -8.118 1.00 92.31 98 LEU A CA 1
ATOM 720 C C . LEU A 1 98 ? -4.795 0.707 -8.082 1.00 92.31 98 LEU A C 1
ATOM 722 O O . LEU A 1 98 ? -4.415 0.218 -7.016 1.00 92.31 98 LEU A O 1
ATOM 726 N N . THR A 1 99 ? -4.644 0.084 -9.244 1.00 95.88 99 THR A N 1
ATOM 727 C CA . THR A 1 99 ? -3.974 -1.213 -9.362 1.00 95.88 99 THR A CA 1
ATOM 728 C C . THR A 1 99 ? -2.466 -1.005 -9.393 1.00 95.88 99 THR A C 1
ATOM 730 O O . THR A 1 99 ? -1.979 -0.143 -10.120 1.00 95.88 99 THR A O 1
ATOM 733 N N . LEU A 1 100 ? -1.725 -1.821 -8.645 1.00 97.44 100 LEU A N 1
ATOM 734 C CA . LEU A 1 100 ? -0.267 -1.861 -8.668 1.00 97.44 100 LEU A CA 1
ATOM 735 C C . LEU A 1 100 ? 0.231 -3.149 -9.329 1.00 97.44 100 LEU A C 1
ATOM 737 O O . LEU A 1 100 ? -0.260 -4.238 -9.018 1.00 97.44 100 LEU A O 1
ATOM 741 N N . ARG A 1 101 ? 1.224 -3.035 -10.216 1.00 98.00 101 ARG A N 1
ATOM 742 C CA . ARG A 1 101 ? 1.937 -4.175 -10.822 1.00 98.00 101 ARG A CA 1
ATOM 743 C C . ARG A 1 101 ? 3.408 -3.843 -10.981 1.00 98.00 101 ARG A C 1
ATOM 745 O O . ARG A 1 101 ? 3.737 -2.729 -11.371 1.00 98.00 101 ARG A O 1
ATOM 752 N N . GLY A 1 102 ? 4.290 -4.792 -10.725 1.00 97.75 102 GLY A N 1
ATOM 753 C CA . GLY A 1 102 ? 5.710 -4.529 -10.859 1.00 97.75 102 GLY A CA 1
ATOM 754 C C . GLY A 1 102 ? 6.593 -5.665 -10.393 1.00 97.75 102 GLY A C 1
ATOM 755 O O . GLY A 1 102 ? 6.166 -6.819 -10.342 1.00 97.75 102 GLY A O 1
ATOM 756 N N . THR A 1 103 ? 7.832 -5.329 -10.066 1.00 98.06 103 THR A N 1
ATOM 757 C CA . THR A 1 103 ? 8.863 -6.303 -9.723 1.00 98.06 103 THR A CA 1
ATOM 758 C C . THR A 1 103 ? 9.746 -5.827 -8.585 1.00 98.06 103 THR A C 1
ATOM 760 O O . THR A 1 103 ? 9.812 -4.635 -8.289 1.00 98.06 103 THR A O 1
ATOM 763 N N . ILE A 1 104 ? 10.448 -6.773 -7.976 1.00 97.81 104 ILE A N 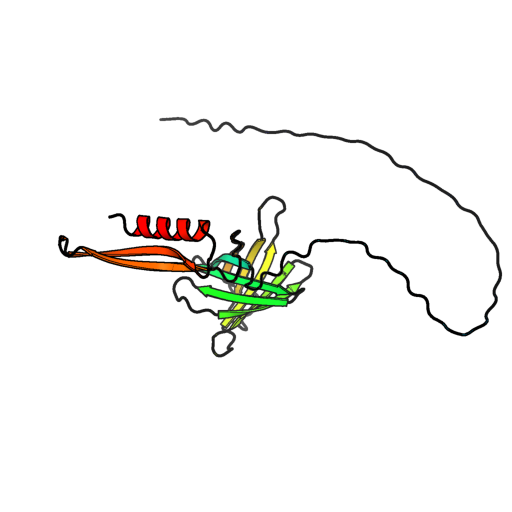1
ATOM 764 C CA . ILE A 1 104 ? 11.509 -6.547 -7.000 1.00 97.81 104 ILE A CA 1
ATOM 765 C C . ILE A 1 104 ? 12.730 -7.386 -7.375 1.00 97.81 104 ILE A C 1
ATOM 767 O O . ILE A 1 104 ? 12.578 -8.532 -7.805 1.00 97.81 104 ILE A O 1
ATOM 771 N N . ASP A 1 105 ? 13.918 -6.805 -7.248 1.00 97.19 105 ASP A N 1
ATOM 772 C CA . ASP A 1 105 ? 15.191 -7.465 -7.534 1.00 97.19 105 ASP A CA 1
ATOM 773 C C . ASP A 1 105 ? 15.815 -8.123 -6.287 1.00 97.19 105 ASP A C 1
ATOM 775 O O . ASP A 1 105 ? 15.230 -8.151 -5.196 1.00 97.19 105 ASP A O 1
ATOM 779 N N . ALA A 1 106 ? 16.995 -8.722 -6.470 1.00 95.62 106 ALA A N 1
ATOM 780 C CA . ALA A 1 106 ? 17.727 -9.409 -5.407 1.00 95.62 106 ALA A CA 1
ATOM 781 C C . ALA A 1 106 ? 18.304 -8.428 -4.371 1.00 95.62 106 ALA A C 1
ATOM 783 O O . ALA A 1 106 ? 18.508 -8.790 -3.213 1.00 95.62 106 ALA A O 1
ATOM 784 N N . GLU A 1 107 ? 18.512 -7.176 -4.772 1.00 96.31 107 GLU A N 1
ATOM 785 C CA . GLU A 1 107 ? 18.959 -6.059 -3.947 1.00 96.31 107 GLU A CA 1
ATOM 786 C C . GLU A 1 107 ? 17.803 -5.392 -3.178 1.00 96.31 107 GLU A C 1
ATOM 788 O O . GLU A 1 107 ? 17.998 -4.359 -2.535 1.00 96.31 107 GLU A O 1
ATOM 793 N N . ASN A 1 108 ? 16.605 -5.989 -3.209 1.00 96.25 108 ASN A N 1
ATOM 794 C CA . ASN A 1 108 ? 15.375 -5.480 -2.606 1.00 96.25 108 ASN A CA 1
ATOM 795 C C . ASN A 1 108 ? 14.929 -4.115 -3.146 1.00 96.25 108 ASN A C 1
ATOM 797 O O . ASN A 1 108 ? 14.173 -3.401 -2.482 1.00 96.25 108 ASN A O 1
ATOM 801 N N . LYS A 1 109 ? 15.340 -3.747 -4.356 1.00 97.88 109 LYS A N 1
ATOM 802 C CA . LYS A 1 109 ? 14.807 -2.581 -5.051 1.00 97.88 109 LYS A CA 1
ATOM 803 C C . 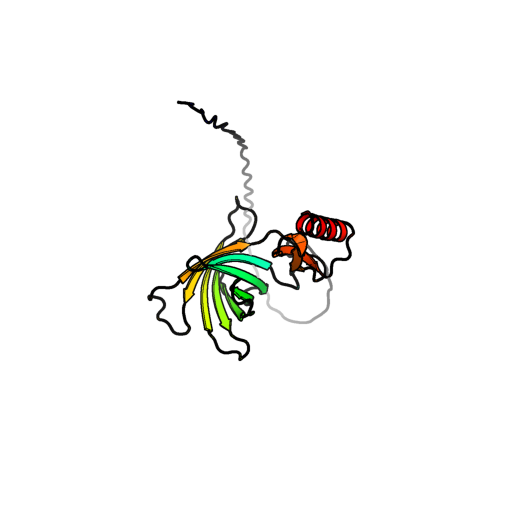LYS A 1 109 ? 13.591 -2.993 -5.850 1.00 97.88 109 LYS A C 1
ATOM 805 O O . LYS A 1 109 ? 13.576 -4.032 -6.504 1.00 97.88 109 LYS A O 1
ATOM 810 N N . PHE A 1 110 ? 12.552 -2.178 -5.787 1.00 97.56 110 PHE A N 1
ATOM 811 C CA . PHE A 1 110 ? 11.309 -2.445 -6.483 1.00 97.56 110 PHE A CA 1
ATOM 812 C C . PHE A 1 110 ? 10.928 -1.324 -7.435 1.00 97.56 110 PHE A C 1
ATOM 814 O O . PHE A 1 110 ? 11.233 -0.148 -7.222 1.00 97.56 110 PHE A O 1
ATOM 821 N N . ASP A 1 111 ? 10.184 -1.729 -8.454 1.00 97.00 111 ASP A N 1
ATOM 822 C CA . ASP A 1 111 ? 9.548 -0.887 -9.450 1.00 97.00 111 ASP A CA 1
ATOM 823 C C . ASP A 1 111 ? 8.078 -1.302 -9.527 1.00 97.00 111 ASP A C 1
ATOM 825 O O . ASP A 1 111 ? 7.778 -2.439 -9.879 1.00 97.00 111 ASP A O 1
ATOM 829 N N . LEU A 1 112 ? 7.158 -0.400 -9.183 1.00 97.75 112 LEU A N 1
ATOM 830 C CA . LEU A 1 112 ? 5.712 -0.628 -9.175 1.00 97.75 112 LEU A CA 1
ATOM 831 C C . LEU A 1 112 ? 5.016 0.412 -10.051 1.00 97.75 112 LEU A C 1
ATOM 833 O O . LEU A 1 112 ? 5.087 1.611 -9.801 1.00 97.75 112 LEU A O 1
ATOM 837 N N . GLN A 1 113 ? 4.302 -0.049 -11.065 1.00 97.44 113 GLN A N 1
ATOM 838 C CA . GLN A 1 113 ? 3.460 0.764 -11.930 1.00 97.44 113 GLN A CA 1
ATOM 839 C C . GLN A 1 113 ? 2.055 0.877 -11.335 1.00 97.44 113 GLN A C 1
ATOM 841 O O . GLN A 1 113 ? 1.480 -0.116 -10.888 1.00 97.44 113 GLN A O 1
ATOM 846 N N . GLU A 1 114 ? 1.509 2.088 -11.355 1.00 95.75 114 GLU A N 1
ATOM 847 C CA . GLU A 1 114 ? 0.168 2.425 -10.883 1.00 95.75 114 GLU A CA 1
ATOM 848 C C . GLU A 1 114 ? -0.780 2.595 -12.073 1.00 95.75 114 GLU A C 1
ATOM 850 O O . GLU A 1 114 ? -0.440 3.297 -13.029 1.00 95.75 114 GLU A O 1
ATOM 855 N N . PHE A 1 115 ? -1.958 1.974 -12.006 1.00 95.31 115 PHE A N 1
ATOM 856 C CA . PHE A 1 115 ? -2.975 2.002 -13.056 1.00 95.31 115 PHE A CA 1
ATOM 857 C C . PHE A 1 115 ? -4.357 2.373 -12.516 1.0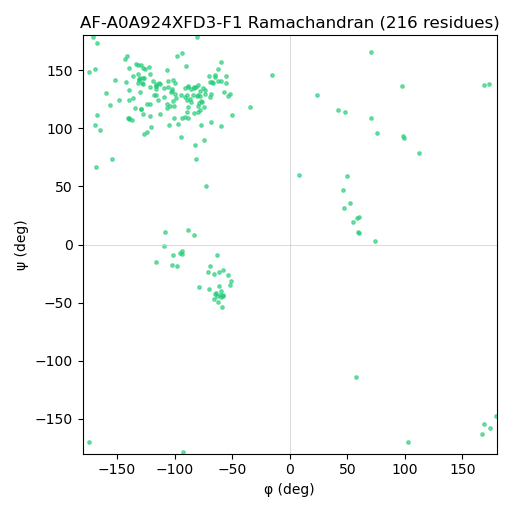0 95.31 115 PHE A C 1
ATOM 859 O O . PHE A 1 115 ? -4.754 1.930 -11.434 1.00 95.31 115 PHE A O 1
ATOM 866 N N . ASP A 1 116 ? -5.112 3.129 -13.311 1.00 92.94 116 ASP A N 1
ATOM 867 C CA . ASP A 1 116 ? -6.524 3.414 -13.055 1.00 92.94 116 ASP A CA 1
ATOM 868 C C . ASP A 1 116 ? -7.461 2.268 -13.493 1.00 92.94 116 ASP A C 1
ATOM 870 O O . ASP A 1 116 ? -7.035 1.243 -14.028 1.00 92.94 116 ASP A O 1
ATOM 874 N N . GLU A 1 117 ? -8.765 2.444 -13.266 1.00 91.31 117 GLU A N 1
ATOM 875 C CA . GLU A 1 117 ? -9.813 1.478 -13.641 1.00 91.31 117 GLU A CA 1
ATOM 876 C C . GLU A 1 117 ? -9.890 1.226 -15.158 1.00 91.31 117 GLU A C 1
ATOM 878 O O . GLU A 1 117 ? -10.338 0.166 -15.590 1.00 91.31 117 GLU A O 1
ATOM 883 N N . ALA A 1 118 ? -9.416 2.173 -15.973 1.00 94.06 118 ALA A N 1
ATOM 884 C CA . ALA A 1 118 ? -9.322 2.045 -17.424 1.00 94.06 118 ALA A CA 1
ATOM 885 C C . ALA A 1 118 ? -7.986 1.416 -17.874 1.00 94.06 118 ALA A C 1
ATOM 887 O O . ALA A 1 118 ? -7.664 1.453 -19.062 1.00 94.06 118 ALA A O 1
ATOM 888 N N . ASN A 1 119 ? -7.205 0.839 -16.946 1.00 94.31 119 ASN A N 1
ATOM 889 C CA . ASN A 1 119 ? -5.871 0.271 -17.184 1.00 94.31 119 ASN A CA 1
ATOM 890 C C . ASN A 1 119 ? -4.861 1.290 -17.753 1.00 94.31 119 ASN A C 1
ATOM 892 O O . ASN A 1 119 ? -3.859 0.907 -18.361 1.00 94.31 119 ASN A O 1
ATOM 896 N N . ARG A 1 120 ? -5.083 2.594 -17.553 1.00 95.25 120 ARG A N 1
ATOM 897 C CA . ARG A 1 120 ? -4.120 3.629 -17.943 1.00 95.25 120 ARG A CA 1
ATOM 898 C C . ARG A 1 120 ? -3.113 3.809 -16.825 1.00 95.25 120 ARG A C 1
ATOM 900 O O . ARG A 1 120 ? -3.492 3.930 -15.663 1.00 95.25 120 ARG A O 1
ATOM 907 N N . GLN A 1 121 ? -1.834 3.852 -17.180 1.00 95.69 121 GLN A N 1
ATOM 908 C CA . GLN A 1 121 ? -0.781 4.089 -16.204 1.00 95.69 121 GLN A CA 1
ATOM 909 C C . GLN A 1 121 ? -0.849 5.535 -15.698 1.00 95.69 121 GLN A C 1
ATOM 911 O O . GLN A 1 121 ? -0.842 6.474 -16.495 1.00 95.69 121 GLN A O 1
ATOM 916 N N . THR A 1 122 ? -0.891 5.715 -14.382 1.00 93.94 122 THR A N 1
ATOM 917 C CA . THR A 1 122 ? -1.015 7.022 -13.717 1.00 93.94 122 THR A CA 1
ATOM 918 C C . THR A 1 122 ? 0.194 7.383 -12.861 1.00 93.94 122 THR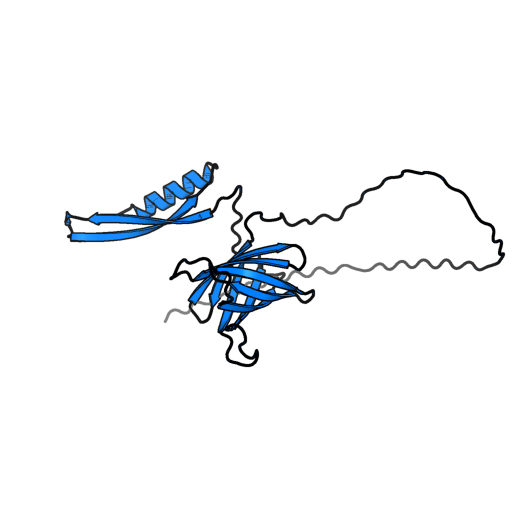 A C 1
ATOM 920 O O . THR A 1 122 ? 0.384 8.564 -12.566 1.00 93.94 122 THR A O 1
ATOM 923 N N . GLY A 1 123 ? 1.060 6.415 -12.545 1.00 94.38 123 GLY A N 1
ATOM 924 C CA . GLY A 1 123 ? 2.269 6.647 -11.760 1.00 94.38 123 GLY A CA 1
ATOM 925 C C . GLY A 1 123 ? 3.259 5.484 -11.759 1.00 94.38 123 GLY A C 1
ATOM 926 O O . GLY A 1 123 ? 2.995 4.403 -12.296 1.00 94.38 123 GLY A O 1
ATOM 927 N N . VAL A 1 124 ? 4.425 5.729 -11.162 1.00 95.62 124 VAL A N 1
ATOM 928 C CA . VAL A 1 124 ? 5.469 4.730 -10.898 1.00 95.62 124 VAL A CA 1
ATOM 929 C C . VAL A 1 124 ? 6.066 4.972 -9.519 1.00 95.62 124 VAL A C 1
ATOM 931 O O . VAL A 1 124 ? 6.595 6.052 -9.263 1.00 95.62 124 VAL A O 1
ATOM 934 N N . PHE A 1 125 ? 6.041 3.958 -8.662 1.00 96.75 125 PHE A N 1
ATOM 935 C CA . PHE A 1 125 ? 6.810 3.912 -7.425 1.00 96.75 125 PHE A CA 1
ATOM 936 C C . PHE A 1 125 ? 8.127 3.182 -7.673 1.00 96.75 125 PHE A C 1
ATOM 938 O O . PHE A 1 125 ? 8.128 2.058 -8.172 1.00 96.75 125 PHE A O 1
ATOM 945 N N . LYS A 1 126 ? 9.234 3.807 -7.282 1.00 96.38 126 LYS A N 1
ATOM 946 C CA . LYS A 1 126 ? 10.557 3.183 -7.236 1.00 96.38 126 LYS A CA 1
ATOM 947 C C . LYS A 1 126 ? 11.082 3.264 -5.820 1.00 96.38 126 LYS A C 1
ATOM 949 O O . LYS A 1 126 ? 10.983 4.331 -5.212 1.00 96.38 126 LYS A O 1
ATOM 954 N N . GLY A 1 127 ? 11.644 2.188 -5.291 1.00 96.44 127 GLY A N 1
ATOM 955 C CA . GLY A 1 127 ? 12.090 2.212 -3.906 1.00 96.44 127 GLY A CA 1
ATOM 956 C C . GLY A 1 127 ? 12.840 0.980 -3.451 1.00 96.44 127 GLY A C 1
ATOM 957 O O . GLY A 1 127 ? 13.201 0.121 -4.245 1.00 96.44 127 GLY A O 1
ATOM 958 N N . GLU A 1 128 ? 13.061 0.924 -2.146 1.00 97.38 128 GLU A N 1
ATOM 959 C CA . GLU A 1 128 ? 13.704 -0.176 -1.442 1.00 97.38 128 GLU A CA 1
ATOM 960 C C . GLU A 1 128 ? 12.720 -0.821 -0.470 1.00 97.38 128 GLU A C 1
ATOM 962 O O . GLU A 1 128 ? 11.991 -0.140 0.259 1.00 97.38 128 GLU A O 1
ATOM 967 N N . TRP A 1 129 ? 12.729 -2.147 -0.456 1.00 96.50 129 TRP A N 1
ATOM 968 C CA . TRP A 1 129 ? 11.981 -3.002 0.449 1.00 96.50 129 TRP A CA 1
ATOM 969 C C . TRP A 1 129 ? 12.877 -3.358 1.637 1.00 96.50 129 TRP A C 1
ATOM 971 O O . TRP A 1 129 ? 13.667 -4.300 1.587 1.00 96.50 129 TRP A O 1
ATOM 981 N N . LYS A 1 130 ? 12.793 -2.571 2.709 1.00 94.81 130 LYS A N 1
ATOM 982 C CA . LYS A 1 130 ? 13.683 -2.681 3.866 1.00 94.81 130 LYS A CA 1
ATOM 983 C C . LYS A 1 130 ? 13.122 -3.624 4.917 1.00 94.81 130 LYS A C 1
ATOM 985 O O . LYS A 1 130 ? 11.956 -3.535 5.294 1.00 94.81 130 LYS A O 1
ATOM 990 N N . THR A 1 131 ? 13.996 -4.479 5.422 1.00 90.25 131 THR A N 1
ATOM 991 C CA . THR A 1 131 ? 13.787 -5.284 6.625 1.00 90.25 131 THR A CA 1
ATOM 992 C C . THR A 1 131 ? 14.901 -4.936 7.600 1.00 90.25 131 THR A C 1
ATOM 994 O O . THR A 1 131 ? 16.060 -5.250 7.326 1.00 90.25 131 THR A O 1
ATOM 997 N N . ASP A 1 132 ? 14.569 -4.260 8.696 1.00 83.25 132 ASP A N 1
ATOM 998 C CA . ASP A 1 132 ? 15.524 -4.006 9.775 1.00 83.25 132 ASP A CA 1
ATOM 999 C C . ASP A 1 132 ? 15.464 -5.180 10.768 1.00 83.25 132 ASP A C 1
ATOM 1001 O O . ASP A 1 132 ? 14.373 -5.529 11.213 1.00 83.25 132 ASP A O 1
ATOM 1005 N N . PRO A 1 133 ? 16.592 -5.809 11.139 1.00 82.06 133 PRO A N 1
ATOM 1006 C CA . PRO A 1 133 ? 16.608 -6.857 12.161 1.00 82.06 133 PRO A CA 1
ATOM 1007 C C . PRO A 1 133 ? 16.072 -6.413 13.532 1.00 82.06 133 PRO A C 1
ATOM 1009 O O . PRO A 1 133 ? 15.693 -7.260 14.340 1.00 82.06 133 PRO A O 1
ATOM 1012 N N . ASN A 1 134 ? 16.069 -5.108 13.807 1.00 85.69 134 ASN A N 1
ATOM 1013 C CA . ASN A 1 134 ? 15.664 -4.514 15.077 1.00 85.69 134 ASN A CA 1
ATOM 1014 C C . ASN A 1 134 ? 14.251 -3.913 15.039 1.00 85.69 134 ASN A C 1
ATOM 1016 O O . ASN A 1 134 ? 13.730 -3.543 16.092 1.00 85.69 134 ASN A O 1
ATOM 1020 N N . GLU A 1 135 ? 13.622 -3.816 13.864 1.00 79.31 135 GLU A N 1
ATOM 1021 C CA . GLU A 1 135 ? 12.244 -3.342 13.721 1.00 79.31 135 GLU A CA 1
ATOM 1022 C C . GLU A 1 135 ? 11.340 -4.480 13.250 1.00 79.31 135 GLU A C 1
ATOM 1024 O O . GLU A 1 135 ? 11.681 -5.283 12.384 1.00 79.31 135 GLU A O 1
ATOM 1029 N N . ALA A 1 136 ? 10.148 -4.565 13.832 1.00 79.19 136 ALA A N 1
ATOM 1030 C CA . ALA A 1 136 ? 9.183 -5.562 13.408 1.00 79.19 136 ALA A CA 1
ATOM 1031 C C . ALA A 1 136 ? 8.494 -5.109 12.110 1.00 79.19 136 ALA A C 1
ATOM 1033 O O . ALA A 1 136 ? 7.832 -4.071 12.079 1.00 79.19 136 ALA A O 1
ATOM 1034 N N . GLY A 1 137 ? 8.615 -5.926 11.063 1.00 87.88 137 GLY A N 1
ATOM 1035 C CA . GLY A 1 137 ? 7.931 -5.736 9.783 1.00 87.88 137 GLY A CA 1
ATOM 1036 C C . GLY A 1 137 ? 8.820 -5.174 8.673 1.00 87.88 137 GLY A C 1
ATOM 1037 O O . GLY A 1 137 ? 10.046 -5.143 8.762 1.00 87.88 137 GLY A O 1
ATOM 1038 N N . ILE A 1 138 ? 8.174 -4.792 7.577 1.00 93.31 138 ILE A N 1
ATOM 1039 C CA . ILE A 1 138 ? 8.804 -4.251 6.372 1.00 93.31 138 ILE A CA 1
ATOM 1040 C C . ILE A 1 138 ? 8.562 -2.743 6.277 1.00 93.31 138 ILE A C 1
ATOM 1042 O O . ILE A 1 138 ? 7.439 -2.278 6.470 1.00 93.31 138 ILE A O 1
ATOM 1046 N N . THR A 1 139 ? 9.578 -1.997 5.847 1.00 95.50 139 THR A N 1
ATOM 1047 C CA . THR A 1 139 ? 9.453 -0.579 5.488 1.00 95.50 139 THR A 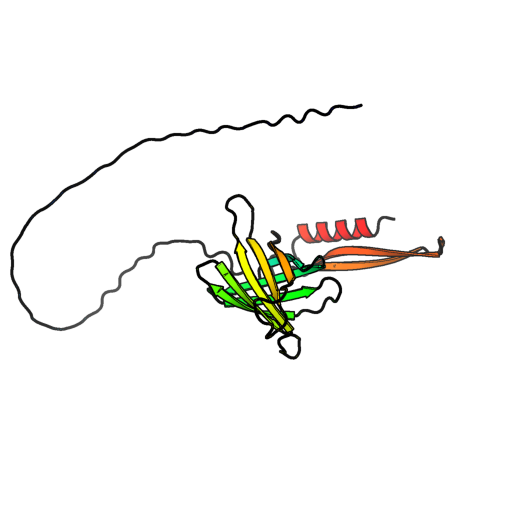CA 1
ATOM 1048 C C . THR A 1 139 ? 9.760 -0.377 4.005 1.00 95.50 139 THR A C 1
ATOM 1050 O O . THR A 1 139 ? 10.797 -0.800 3.504 1.00 95.50 139 THR A O 1
ATOM 1053 N N . LEU A 1 140 ? 8.864 0.293 3.287 1.00 97.19 140 LEU A N 1
ATOM 1054 C CA . LEU A 1 140 ? 9.042 0.686 1.892 1.00 97.19 140 LEU A CA 1
ATOM 1055 C C . LEU A 1 140 ? 9.431 2.159 1.845 1.00 97.19 140 LEU A C 1
ATOM 1057 O O . LEU A 1 140 ? 8.678 3.007 2.320 1.00 97.19 140 LEU A O 1
ATOM 1061 N N . VAL A 1 141 ? 10.567 2.480 1.237 1.00 97.00 141 VAL A N 1
ATOM 1062 C CA . VAL A 1 141 ? 11.002 3.873 1.049 1.00 97.00 141 VAL A CA 1
ATOM 1063 C C . VAL A 1 141 ? 11.331 4.130 -0.404 1.00 97.00 141 VAL A C 1
ATOM 1065 O O . VAL A 1 141 ? 11.890 3.265 -1.072 1.00 97.00 141 VAL A O 1
ATOM 1068 N N . GLY A 1 142 ? 11.017 5.320 -0.903 1.00 96.12 142 GLY A N 1
ATOM 1069 C CA . GLY A 1 142 ? 11.326 5.633 -2.288 1.00 96.12 142 GLY A CA 1
ATOM 1070 C C . GLY A 1 142 ? 10.676 6.901 -2.801 1.00 96.12 142 GLY A C 1
ATOM 1071 O O . GLY A 1 142 ? 10.356 7.820 -2.044 1.00 96.12 142 GLY A O 1
ATOM 1072 N N . THR A 1 143 ? 10.489 6.940 -4.114 1.00 95.88 143 THR A N 1
ATOM 1073 C CA . THR A 1 143 ? 9.898 8.063 -4.833 1.00 95.88 143 THR A CA 1
ATOM 1074 C C . THR A 1 143 ? 8.804 7.604 -5.787 1.00 95.88 143 THR A C 1
ATOM 1076 O O . THR A 1 143 ? 8.894 6.568 -6.449 1.00 95.88 143 THR A O 1
ATOM 1079 N N . TRP A 1 144 ? 7.749 8.404 -5.857 1.00 95.62 144 TRP A N 1
ATOM 1080 C CA . TRP A 1 144 ? 6.695 8.291 -6.849 1.00 95.62 144 TRP A CA 1
ATOM 1081 C C . TRP A 1 144 ? 6.921 9.305 -7.968 1.00 95.62 144 TRP A C 1
ATOM 1083 O O . TRP A 1 144 ? 7.253 10.463 -7.705 1.00 95.62 144 TRP A O 1
ATOM 1093 N N . HIS A 1 145 ? 6.691 8.893 -9.209 1.00 93.31 145 HIS A N 1
ATOM 1094 C CA . HIS A 1 145 ? 6.809 9.746 -10.386 1.00 93.31 145 HIS A CA 1
ATOM 1095 C C . HIS A 1 145 ? 5.581 9.618 -11.277 1.00 93.31 145 HIS A C 1
ATOM 1097 O O . HIS A 1 145 ? 4.936 8.568 -11.334 1.00 93.31 145 HIS A O 1
ATOM 1103 N N . LYS A 1 146 ? 5.316 10.675 -12.051 1.00 91.88 146 LYS A N 1
ATOM 1104 C CA . LYS A 1 146 ? 4.402 10.572 -13.188 1.00 91.88 146 LYS A CA 1
ATOM 1105 C C . LYS A 1 146 ? 4.952 9.576 -14.222 1.00 91.88 146 LYS A C 1
ATOM 1107 O O . LYS A 1 146 ? 6.173 9.456 -14.358 1.00 91.88 146 LYS A O 1
ATOM 1112 N N . PRO A 1 147 ? 4.078 8.903 -14.990 1.00 89.81 147 PRO A N 1
ATOM 1113 C CA . PRO A 1 147 ? 4.502 8.035 -16.078 1.00 89.81 147 PRO A CA 1
ATOM 1114 C C . PRO A 1 147 ? 5.384 8.808 -17.059 1.00 89.81 147 PRO A C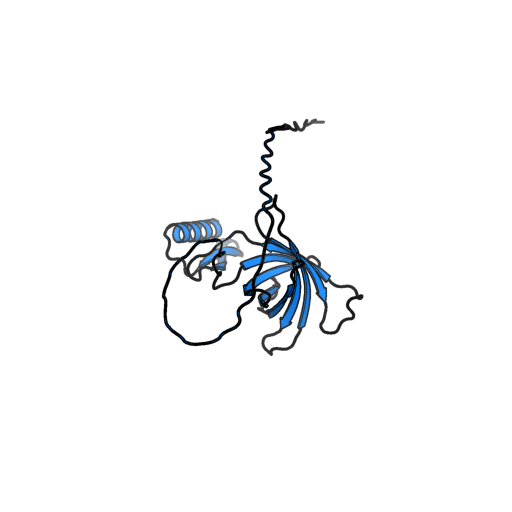 1
ATOM 1116 O O . PRO A 1 147 ? 5.095 9.963 -17.372 1.00 89.81 147 PRO A O 1
ATOM 1119 N N . ASN A 1 148 ? 6.448 8.166 -17.543 1.00 82.62 148 ASN A N 1
ATOM 1120 C CA . ASN A 1 148 ? 7.401 8.719 -18.515 1.00 82.62 148 ASN A CA 1
ATOM 1121 C C . ASN A 1 148 ? 8.153 9.987 -18.068 1.00 82.62 148 ASN A C 1
ATOM 1123 O O . ASN A 1 148 ? 8.840 10.598 -18.885 1.00 82.62 148 ASN A O 1
ATOM 1127 N N . ALA A 1 149 ? 8.061 10.385 -16.795 1.00 77.75 149 ALA A N 1
ATOM 1128 C CA . ALA A 1 149 ? 8.892 11.461 -16.276 1.00 77.75 149 ALA A CA 1
ATOM 1129 C C . ALA A 1 149 ? 10.369 11.017 -16.252 1.00 77.75 149 ALA A C 1
ATOM 1131 O O . ALA A 1 149 ? 10.657 9.872 -15.875 1.00 77.75 149 ALA A O 1
ATOM 1132 N N . PRO A 1 150 ? 11.322 11.892 -16.622 1.00 68.62 150 PRO A N 1
ATOM 1133 C CA . PRO A 1 150 ? 12.737 11.600 -16.456 1.00 68.62 150 PRO A CA 1
ATOM 1134 C C . PRO A 1 150 ? 13.022 11.287 -14.984 1.00 68.62 150 PRO A C 1
ATOM 1136 O O . PRO A 1 150 ? 12.651 12.050 -14.099 1.00 68.62 150 PRO A O 1
ATOM 1139 N N . THR A 1 151 ? 13.729 10.192 -14.700 1.00 62.00 151 THR A N 1
ATOM 1140 C CA . THR A 1 151 ? 13.978 9.701 -13.325 1.00 62.00 151 THR A CA 1
ATOM 1141 C C . THR A 1 151 ? 14.792 10.676 -12.456 1.00 62.00 151 THR A C 1
ATOM 1143 O O . THR A 1 151 ? 14.949 10.459 -11.260 1.00 62.00 151 THR A O 1
ATOM 1146 N N . LYS A 1 152 ? 15.334 11.745 -13.055 1.00 60.50 152 LYS A N 1
ATOM 1147 C CA . LYS A 1 152 ? 16.067 12.824 -12.376 1.00 60.50 152 LYS A CA 1
ATOM 1148 C C . LYS A 1 152 ? 15.187 14.027 -12.003 1.00 60.50 152 LYS A C 1
ATOM 1150 O O . LYS A 1 152 ? 15.687 14.938 -11.352 1.00 60.50 152 LYS A O 1
ATOM 1155 N N . GLU A 1 153 ? 13.915 14.056 -12.399 1.00 61.09 153 GLU A N 1
ATOM 1156 C CA . GLU A 1 153 ? 12.985 15.121 -12.016 1.00 61.09 153 GLU A CA 1
ATOM 1157 C C . GLU A 1 153 ? 12.228 14.774 -10.729 1.00 61.09 153 GLU A C 1
ATOM 1159 O O . GLU A 1 153 ? 11.606 13.721 -10.647 1.00 61.09 153 GLU A O 1
ATOM 1164 N N . ASN A 1 154 ? 12.285 15.691 -9.752 1.00 72.19 154 ASN A N 1
ATOM 1165 C CA . ASN A 1 154 ? 11.446 15.877 -8.553 1.00 72.19 154 ASN A CA 1
ATOM 1166 C C . ASN A 1 154 ? 10.408 14.780 -8.221 1.00 72.19 154 ASN A C 1
ATOM 1168 O O . ASN A 1 154 ? 9.209 15.057 -8.117 1.00 72.19 154 ASN A O 1
ATOM 1172 N N . GLY A 1 155 ? 10.863 13.545 -8.004 1.00 86.56 155 GLY A N 1
ATOM 1173 C CA . GLY A 1 155 ? 10.027 12.465 -7.499 1.00 86.56 155 G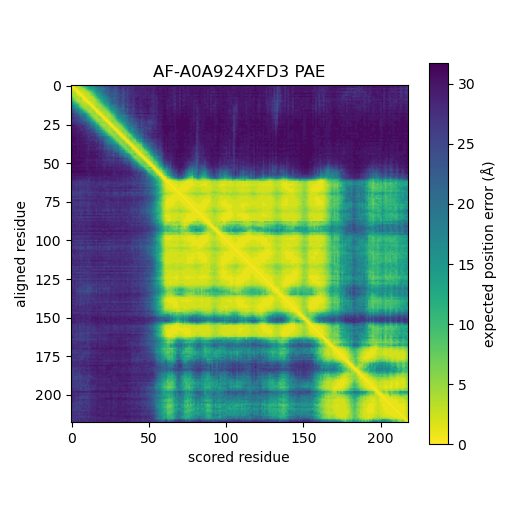LY A CA 1
ATOM 1174 C C . GLY A 1 155 ? 9.442 12.816 -6.132 1.00 86.56 155 GLY A C 1
ATOM 1175 O O . GLY A 1 155 ? 10.104 13.413 -5.281 1.00 86.56 155 GLY A O 1
ATOM 1176 N N . LEU A 1 156 ? 8.186 12.443 -5.906 1.00 93.50 156 LEU A N 1
ATOM 1177 C CA . LEU A 1 156 ? 7.532 12.639 -4.619 1.00 93.50 156 LEU A CA 1
ATOM 1178 C C . LEU A 1 156 ? 7.973 11.538 -3.661 1.00 93.50 156 LEU A C 1
ATOM 1180 O O . LEU A 1 156 ? 7.641 10.372 -3.861 1.00 93.50 156 LEU A O 1
ATOM 1184 N N . PHE A 1 157 ? 8.700 11.907 -2.611 1.00 95.69 157 PHE A N 1
ATOM 1185 C CA . PHE A 1 157 ? 9.138 10.949 -1.602 1.00 95.69 157 PHE A CA 1
ATOM 1186 C C . PHE A 1 157 ? 7.959 10.292 -0.890 1.00 95.69 157 PHE A C 1
ATOM 1188 O O . PHE A 1 157 ? 6.974 10.958 -0.538 1.00 95.69 157 PHE A O 1
ATOM 1195 N N . PHE A 1 158 ? 8.104 8.996 -0.635 1.00 96.38 158 PHE A N 1
ATOM 1196 C CA . PHE A 1 158 ? 7.202 8.240 0.209 1.00 96.38 158 PHE A CA 1
ATOM 1197 C C . PHE A 1 158 ? 7.959 7.359 1.204 1.00 96.38 158 PHE A C 1
ATOM 1199 O O . PHE A 1 158 ? 9.097 6.942 0.975 1.00 96.38 158 PHE A O 1
ATOM 1206 N N . THR A 1 159 ? 7.278 7.057 2.301 1.00 96.75 159 THR A N 1
ATOM 1207 C CA . THR A 1 159 ? 7.652 6.011 3.251 1.00 96.75 159 THR A CA 1
ATOM 1208 C C . THR A 1 159 ? 6.384 5.291 3.691 1.00 96.75 159 THR A C 1
ATOM 1210 O O . THR A 1 159 ? 5.388 5.959 3.980 1.00 96.75 159 THR A O 1
ATOM 1213 N N . LEU A 1 160 ? 6.388 3.958 3.699 1.00 95.56 160 LEU A N 1
ATOM 1214 C CA . LEU A 1 160 ? 5.312 3.131 4.242 1.00 95.56 160 LEU A CA 1
ATOM 1215 C C . LEU A 1 160 ? 5.875 2.051 5.156 1.00 95.56 160 LEU A C 1
ATOM 1217 O O . LEU A 1 160 ? 6.923 1.487 4.866 1.00 95.56 160 LEU A O 1
ATOM 1221 N N . SER A 1 161 ? 5.121 1.694 6.188 1.00 94.69 161 SER A N 1
ATOM 1222 C CA . SER A 1 161 ? 5.442 0.579 7.076 1.00 94.69 161 SER A CA 1
ATOM 1223 C C . SER A 1 161 ? 4.346 -0.478 7.018 1.00 94.69 161 SER A C 1
ATOM 1225 O O . SER A 1 161 ? 3.150 -0.155 6.953 1.00 94.69 161 SER A O 1
ATOM 1227 N N . GLU A 1 162 ? 4.762 -1.741 7.036 1.00 92.75 162 GLU A N 1
ATOM 1228 C CA . GLU A 1 162 ? 3.890 -2.905 7.152 1.00 92.75 162 GLU A CA 1
ATOM 1229 C C . GLU A 1 162 ? 3.005 -2.743 8.384 1.00 92.75 162 GLU A C 1
ATOM 1231 O O . GLU A 1 162 ? 3.464 -2.456 9.490 1.00 92.75 162 GLU A O 1
ATOM 1236 N N . GLN A 1 163 ? 1.703 -2.894 8.185 1.00 88.25 163 GLN A N 1
ATOM 1237 C CA . GLN A 1 163 ? 0.769 -2.949 9.290 1.00 88.25 163 GLN A CA 1
ATOM 1238 C C . GLN A 1 163 ? 0.787 -4.387 9.801 1.00 88.25 163 GLN A C 1
ATOM 1240 O O . GLN A 1 163 ? 0.360 -5.299 9.097 1.00 88.25 163 GLN A O 1
ATOM 1245 N N . MET A 1 164 ? 1.275 -4.597 11.027 1.00 78.31 164 MET A N 1
ATOM 1246 C CA . MET A 1 164 ? 1.309 -5.907 11.695 1.00 78.31 164 MET A CA 1
ATOM 1247 C C . MET A 1 164 ? -0.087 -6.362 12.148 1.00 78.31 164 MET A C 1
ATOM 1249 O O . MET A 1 164 ? -0.314 -6.712 13.305 1.00 78.31 164 MET A O 1
ATOM 1253 N N . ILE A 1 165 ? -1.054 -6.314 11.240 1.00 71.88 165 ILE A N 1
ATOM 1254 C CA . ILE A 1 165 ? -2.427 -6.728 11.469 1.00 71.88 165 ILE A CA 1
ATOM 1255 C C . ILE A 1 165 ? -2.711 -7.834 10.463 1.00 71.88 165 ILE A C 1
ATOM 1257 O O . ILE A 1 165 ? -2.929 -7.583 9.280 1.00 71.88 165 ILE A O 1
ATOM 1261 N N . ASN A 1 166 ? -2.669 -9.071 10.948 1.00 67.38 166 ASN A N 1
ATOM 1262 C CA . ASN A 1 166 ? -3.000 -10.237 10.146 1.00 67.38 166 ASN A CA 1
ATOM 1263 C C . ASN A 1 166 ? -4.473 -10.564 10.349 1.00 67.38 166 ASN A C 1
ATOM 1265 O O . ASN A 1 166 ? -4.883 -11.019 11.415 1.00 67.38 166 ASN A O 1
ATOM 1269 N N . PHE A 1 167 ? -5.254 -10.318 9.309 1.00 70.62 167 PHE A N 1
ATOM 1270 C CA . PHE A 1 167 ? -6.635 -10.756 9.219 1.00 70.62 167 PHE A CA 1
ATOM 1271 C C . PHE A 1 167 ? -6.685 -12.202 8.741 1.00 70.62 167 PHE A C 1
ATOM 1273 O O . PHE A 1 167 ? -5.972 -12.587 7.813 1.00 70.62 167 PHE A O 1
ATOM 1280 N N . SER A 1 168 ? -7.522 -13.011 9.382 1.00 67.19 168 SER A N 1
ATOM 1281 C CA . SER A 1 168 ? -7.820 -14.358 8.905 1.00 67.19 168 SER A CA 1
ATOM 1282 C C . SER A 1 168 ? -9.030 -14.300 7.966 1.00 67.19 168 SER A C 1
ATOM 1284 O O . SER A 1 168 ? -9.844 -13.399 8.084 1.00 67.19 168 SER A O 1
ATOM 1286 N N . ASN A 1 169 ? -9.177 -15.233 7.023 1.00 65.38 169 ASN A N 1
ATOM 1287 C CA . ASN A 1 169 ? -10.456 -15.467 6.323 1.00 65.38 169 ASN A CA 1
ATOM 1288 C C . ASN A 1 169 ? -11.159 -14.216 5.731 1.00 65.38 169 ASN A C 1
ATOM 1290 O O . ASN A 1 169 ? -12.294 -13.915 6.094 1.00 65.38 169 ASN A O 1
ATOM 1294 N N . ASP A 1 170 ? -10.500 -13.484 4.825 1.00 72.12 170 ASP A N 1
ATOM 1295 C CA . ASP A 1 170 ? -11.047 -12.287 4.146 1.00 72.12 170 ASP A CA 1
ATOM 1296 C C . ASP A 1 170 ? -11.567 -11.175 5.079 1.00 72.12 170 ASP A C 1
ATOM 1298 O O . ASP A 1 170 ? -12.338 -10.296 4.663 1.00 72.12 170 ASP A O 1
ATOM 1302 N N . GLU A 1 171 ? -11.136 -11.189 6.342 1.00 83.38 171 GLU A N 1
ATOM 1303 C CA . GLU A 1 171 ? -11.394 -10.119 7.295 1.00 83.38 171 GLU A CA 1
ATOM 1304 C C . GLU A 1 171 ? -10.704 -8.822 6.844 1.00 83.38 171 GLU A C 1
ATOM 1306 O O . GLU A 1 171 ? -9.607 -8.813 6.281 1.00 83.38 171 GLU A O 1
ATOM 1311 N N . LYS A 1 172 ? -11.366 -7.692 7.090 1.00 78.62 172 LYS A N 1
ATOM 1312 C CA . LYS A 1 172 ? -10.835 -6.358 6.778 1.00 78.62 172 LYS A CA 1
ATOM 1313 C C . LYS A 1 172 ? -11.412 -5.319 7.724 1.00 78.62 172 LYS A C 1
ATOM 1315 O O . LYS A 1 172 ? -12.607 -5.370 8.026 1.00 78.62 172 LYS A O 1
ATOM 1320 N N . ILE A 1 173 ? -10.593 -4.353 8.139 1.00 83.19 173 ILE A N 1
ATOM 1321 C CA . ILE A 1 173 ? -11.084 -3.143 8.811 1.00 83.19 173 ILE A CA 1
ATOM 1322 C C . ILE A 1 173 ? -11.756 -2.248 7.772 1.00 83.19 173 ILE A C 1
ATOM 1324 O O . ILE A 1 173 ? -11.179 -1.930 6.735 1.00 83.19 173 ILE A O 1
ATOM 1328 N N . VAL A 1 174 ? -12.969 -1.807 8.077 1.00 81.50 174 VAL A N 1
ATOM 1329 C CA . VAL A 1 174 ? -13.678 -0.749 7.362 1.00 81.50 174 VAL A CA 1
ATOM 1330 C C . VAL A 1 174 ? -14.000 0.381 8.333 1.00 81.50 174 VAL A C 1
ATOM 1332 O O . VAL A 1 174 ? -14.261 0.151 9.513 1.00 81.50 174 VAL A O 1
ATOM 1335 N N . THR A 1 175 ? -14.002 1.614 7.838 1.00 83.75 175 THR A N 1
ATOM 1336 C CA . THR A 1 175 ? -14.522 2.758 8.594 1.00 83.75 175 THR A CA 1
ATOM 1337 C C . THR A 1 175 ? -16.044 2.777 8.484 1.00 83.75 175 THR A C 1
ATOM 1339 O O . THR A 1 175 ? -16.589 2.744 7.379 1.00 83.75 175 THR A O 1
ATOM 1342 N N . ARG A 1 176 ? -16.736 2.852 9.617 1.00 85.38 176 ARG A N 1
ATOM 1343 C CA . ARG A 1 176 ? -18.180 3.082 9.715 1.00 85.38 176 ARG A CA 1
ATOM 1344 C C . ARG A 1 176 ? -18.441 4.495 10.209 1.00 85.38 176 ARG A C 1
ATOM 1346 O O . ARG A 1 176 ? -17.642 5.033 10.965 1.00 85.38 176 ARG A O 1
ATOM 1353 N N . ILE A 1 177 ? -19.564 5.066 9.788 1.00 82.44 177 ILE A N 1
ATOM 1354 C CA . ILE A 1 177 ? -19.992 6.416 10.159 1.00 82.44 177 ILE A CA 1
ATOM 1355 C C . ILE A 1 177 ? -21.297 6.304 10.946 1.00 82.44 177 ILE A C 1
ATOM 1357 O O . ILE A 1 177 ? -22.204 5.579 10.534 1.00 82.44 177 ILE A O 1
ATOM 1361 N N . ILE A 1 178 ? -21.387 7.011 12.069 1.00 82.94 178 ILE A N 1
ATOM 1362 C CA . ILE A 1 178 ? -22.617 7.220 12.832 1.00 82.94 178 ILE A CA 1
ATOM 1363 C C . ILE A 1 178 ? -22.944 8.704 12.753 1.00 82.94 178 ILE A C 1
ATOM 1365 O O . ILE A 1 178 ? -22.120 9.534 13.126 1.00 82.94 178 ILE A O 1
ATOM 1369 N N . ASN A 1 179 ? -24.155 9.007 12.294 1.00 80.81 179 ASN A N 1
ATOM 1370 C CA . ASN A 1 179 ? -24.724 10.346 12.346 1.00 80.81 179 ASN A CA 1
ATOM 1371 C C . ASN A 1 179 ? -25.802 10.354 13.426 1.00 80.81 179 ASN A C 1
ATOM 1373 O O . ASN A 1 179 ? -26.786 9.619 13.321 1.00 80.81 179 ASN A O 1
ATOM 1377 N N . ASN A 1 180 ? -25.599 11.164 14.459 1.00 74.88 180 ASN A N 1
ATOM 1378 C CA . ASN A 1 180 ? -26.568 11.376 15.521 1.00 74.88 180 ASN A CA 1
ATOM 1379 C C . ASN A 1 180 ? -27.082 12.815 15.450 1.00 74.88 180 ASN A C 1
ATOM 1381 O O . ASN A 1 180 ? -26.358 13.770 15.742 1.00 74.88 180 ASN A O 1
ATOM 1385 N N . ASP A 1 181 ? -28.362 12.957 15.110 1.00 62.38 181 ASP A N 1
ATOM 1386 C CA . ASP A 1 181 ? -29.061 14.235 15.188 1.00 62.38 181 ASP A CA 1
ATOM 1387 C C . ASP A 1 181 ? -29.425 14.531 16.643 1.00 62.38 181 ASP A C 1
ATOM 1389 O O . ASP A 1 181 ? -30.421 14.030 17.180 1.00 62.38 181 ASP A O 1
ATOM 1393 N N . LEU A 1 182 ? -28.669 15.415 17.290 1.00 63.97 182 LEU A N 1
ATOM 1394 C CA . LEU A 1 182 ? -29.045 15.959 18.589 1.00 63.97 182 LEU A CA 1
ATOM 1395 C C . LEU A 1 182 ? -30.048 17.092 18.370 1.00 63.97 182 LEU A C 1
ATOM 1397 O O . LEU A 1 182 ? -29.739 18.276 18.531 1.00 63.97 182 LEU A O 1
ATOM 1401 N N . LYS A 1 183 ? -31.286 16.719 18.016 1.00 61.41 183 LYS A N 1
ATOM 1402 C CA . LYS A 1 183 ? -32.385 17.657 17.711 1.00 61.41 183 LYS A CA 1
ATOM 1403 C C . LYS A 1 183 ? -32.606 18.694 18.818 1.00 61.41 183 LYS A C 1
ATOM 1405 O O . LYS A 1 183 ? -32.882 19.851 18.521 1.00 61.41 183 LYS A O 1
ATOM 1410 N N . ALA A 1 184 ? -32.407 18.309 20.080 1.00 64.94 184 ALA A N 1
ATOM 1411 C CA . ALA A 1 184 ? -32.512 19.204 21.234 1.00 64.94 184 ALA A CA 1
ATOM 1412 C C . ALA A 1 184 ? -31.443 20.315 21.262 1.00 64.94 184 ALA A C 1
ATOM 1414 O O . ALA A 1 184 ? -31.675 21.372 21.840 1.00 64.94 184 ALA A O 1
ATOM 1415 N N . LYS A 1 185 ? -30.283 20.095 20.631 1.00 70.12 185 LYS A N 1
ATOM 1416 C CA . LYS A 1 185 ? -29.167 21.051 20.571 1.00 70.12 185 LYS A CA 1
ATOM 1417 C C . LYS A 1 185 ? -28.962 21.659 19.179 1.00 70.12 185 LYS A C 1
ATOM 1419 O O . LYS A 1 185 ? -28.092 22.508 19.037 1.00 70.12 185 LYS A O 1
ATOM 1424 N N . ARG A 1 186 ? -29.760 21.266 18.172 1.00 74.94 186 ARG A N 1
ATOM 1425 C CA . ARG A 1 186 ? -29.575 21.634 16.749 1.00 74.94 186 ARG A CA 1
ATOM 1426 C C . ARG A 1 186 ? -28.159 21.329 16.241 1.00 74.94 186 ARG A C 1
ATOM 1428 O O . ARG A 1 186 ? -27.605 22.088 15.452 1.00 74.94 186 ARG A O 1
ATOM 1435 N N . LEU A 1 187 ? -27.576 20.239 16.733 1.00 73.06 187 LEU A N 1
ATOM 1436 C CA . LEU A 1 187 ? -26.246 19.781 16.347 1.00 73.06 187 LEU A CA 1
ATOM 1437 C C . LEU A 1 187 ? -26.365 18.451 15.609 1.00 73.06 187 LEU A C 1
ATOM 1439 O O . LEU A 1 187 ? -27.132 17.580 16.023 1.00 73.06 187 LEU A O 1
ATOM 1443 N N . GLU A 1 188 ? -25.575 18.314 14.552 1.00 72.94 188 GLU A N 1
ATOM 1444 C CA . GLU A 1 188 ? -25.306 17.050 13.877 1.00 72.94 188 GLU A CA 1
ATOM 1445 C C . GLU A 1 188 ? -23.939 16.564 14.361 1.00 72.94 188 GLU A C 1
ATOM 1447 O O . GLU A 1 188 ? -22.937 17.271 14.224 1.00 72.94 188 GLU A O 1
ATOM 1452 N N . LEU A 1 189 ? -23.910 15.394 14.997 1.00 75.50 189 LEU A N 1
ATOM 1453 C CA . LEU A 1 189 ? -22.668 14.757 15.407 1.00 75.50 189 LEU A CA 1
ATOM 1454 C C . LEU A 1 189 ? -22.367 13.607 14.451 1.00 75.50 189 LEU A C 1
ATOM 1456 O O . LEU A 1 189 ? -23.131 12.644 14.371 1.00 75.50 189 LEU A O 1
ATOM 1460 N N . THR A 1 190 ? -21.227 13.697 13.772 1.00 79.62 190 THR A N 1
ATOM 1461 C CA . THR A 1 190 ? -20.690 12.616 12.947 1.00 79.62 190 THR A CA 1
ATOM 1462 C C . THR A 1 190 ? -19.500 11.988 13.656 1.00 79.62 190 THR A C 1
ATOM 1464 O O . THR A 1 190 ? -18.507 12.662 13.930 1.00 79.62 190 THR A O 1
ATOM 1467 N N . ALA A 1 191 ? -19.591 10.690 13.928 1.00 84.56 191 ALA A N 1
ATOM 1468 C CA . ALA A 1 191 ? -18.501 9.897 14.476 1.00 84.56 191 ALA A CA 1
ATOM 1469 C C . ALA A 1 191 ? -18.086 8.811 13.480 1.00 84.56 191 ALA A C 1
ATOM 1471 O O . ALA A 1 191 ? -18.929 8.126 12.899 1.00 84.56 191 ALA A O 1
ATOM 1472 N N . GLU A 1 192 ? -16.779 8.626 13.304 1.00 85.75 192 GLU A N 1
ATOM 1473 C CA . GLU A 1 192 ? -16.218 7.524 12.524 1.00 85.75 192 GLU A CA 1
ATOM 1474 C C . GLU A 1 192 ? -15.606 6.479 13.463 1.00 85.75 192 GLU A C 1
ATOM 1476 O O . GLU A 1 192 ? -14.891 6.830 14.402 1.00 85.75 192 GLU A O 1
ATOM 1481 N N . TYR A 1 193 ? -15.856 5.191 13.214 1.00 88.75 193 TYR A N 1
ATOM 1482 C CA . TYR A 1 193 ? -15.291 4.104 14.018 1.00 88.75 193 TYR A CA 1
ATOM 1483 C C . TYR A 1 193 ? -14.843 2.912 13.159 1.00 88.75 193 TYR A C 1
ATOM 1485 O O . TYR A 1 193 ? -15.390 2.689 12.075 1.00 88.75 193 TYR A O 1
ATOM 1493 N N . PRO A 1 194 ? -13.835 2.139 13.603 1.00 90.00 194 PRO A N 1
ATOM 1494 C CA . PRO A 1 194 ? -13.382 0.953 12.888 1.00 90.00 194 PRO A CA 1
ATOM 1495 C C . PRO A 1 194 ? -14.298 -0.248 13.157 1.00 90.00 194 PRO A C 1
ATOM 1497 O O . PRO A 1 194 ? -14.657 -0.532 14.298 1.00 90.00 194 PRO A O 1
ATOM 1500 N N . GLU A 1 195 ? -14.612 -1.006 12.111 1.00 91.44 195 GLU A N 1
ATOM 1501 C CA . GLU A 1 195 ? -15.300 -2.295 12.194 1.00 91.44 195 GLU A CA 1
ATOM 1502 C C . GLU A 1 195 ? -14.526 -3.329 11.378 1.00 91.44 195 GLU A C 1
ATOM 1504 O O . GLU A 1 195 ? -14.181 -3.083 10.226 1.00 91.44 195 GLU A O 1
ATOM 1509 N N . ILE A 1 196 ? -14.259 -4.500 11.946 1.00 90.44 196 ILE A N 1
ATOM 1510 C CA . ILE A 1 196 ? -13.692 -5.624 11.202 1.00 90.44 196 ILE A CA 1
ATOM 1511 C C . ILE A 1 196 ? -14.852 -6.425 10.598 1.00 90.44 196 ILE A C 1
ATOM 1513 O O . ILE A 1 196 ? -15.704 -6.946 11.320 1.00 90.44 196 ILE A O 1
ATOM 1517 N N . THR A 1 197 ? -14.899 -6.516 9.272 1.00 85.50 197 THR A N 1
ATOM 1518 C CA . THR A 1 197 ? -15.930 -7.264 8.522 1.00 85.50 197 THR A CA 1
ATOM 1519 C C . THR A 1 197 ? -15.485 -8.692 8.217 1.00 85.50 197 THR A C 1
ATOM 1521 O O . THR A 1 197 ? -14.306 -8.998 8.355 1.00 85.50 197 THR A O 1
ATOM 1524 N N . ASN A 1 198 ? -16.429 -9.560 7.826 1.00 79.56 198 ASN A N 1
ATOM 1525 C CA . ASN A 1 198 ? -16.221 -10.995 7.541 1.00 79.56 198 ASN A CA 1
ATOM 1526 C C . ASN A 1 198 ? -15.670 -11.825 8.711 1.00 79.56 198 ASN A C 1
ATOM 1528 O O . ASN A 1 198 ? -15.334 -12.994 8.556 1.00 79.56 198 ASN A O 1
ATOM 1532 N N . ALA A 1 199 ? -15.644 -11.242 9.903 1.00 74.75 199 ALA A N 1
ATOM 1533 C CA . ALA A 1 199 ? -15.125 -11.886 11.084 1.00 74.75 199 ALA A CA 1
ATOM 1534 C C . ALA A 1 199 ? -16.157 -12.785 11.759 1.00 74.75 199 ALA A C 1
ATOM 1536 O O . ALA A 1 199 ?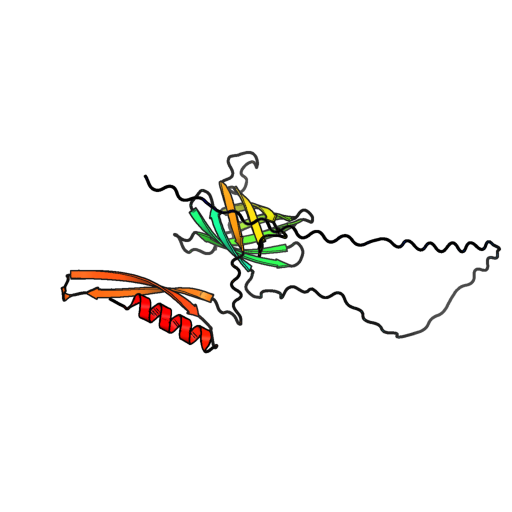 -17.267 -12.361 12.096 1.00 74.75 199 ALA A O 1
ATOM 1537 N N . SER A 1 200 ? -15.763 -14.027 12.024 1.00 73.75 200 SER A N 1
ATOM 1538 C CA . SER A 1 200 ? -16.597 -15.010 12.722 1.00 73.75 200 SER A CA 1
ATOM 1539 C C . SER A 1 200 ? -16.212 -15.188 14.195 1.00 73.75 200 SER A C 1
ATOM 1541 O O . SER A 1 200 ? -17.032 -15.667 14.985 1.00 73.75 200 SER A O 1
ATOM 1543 N N . SER A 1 201 ? -15.010 -14.755 14.593 1.00 83.06 201 SER A N 1
ATOM 1544 C CA . SER A 1 201 ? -14.501 -14.949 15.952 1.00 83.06 201 SER A CA 1
ATOM 1545 C C . SER A 1 201 ? -15.233 -14.087 16.992 1.00 83.06 201 SER A C 1
ATOM 1547 O O . SER A 1 201 ? -15.634 -12.946 16.745 1.00 83.06 201 SER A O 1
ATOM 1549 N N . SER A 1 202 ? -15.408 -14.633 18.199 1.00 85.06 202 SER A N 1
ATOM 1550 C CA . SER A 1 202 ? -16.034 -13.927 19.326 1.00 85.06 202 SER A CA 1
ATOM 1551 C C . SER A 1 202 ? -15.247 -12.681 19.745 1.00 85.06 202 SER A C 1
ATOM 1553 O O . SER A 1 202 ? -15.853 -11.664 20.079 1.00 85.06 202 SER A O 1
ATOM 1555 N N . GLY A 1 203 ? -13.912 -12.733 19.663 1.00 85.94 203 GLY A N 1
ATOM 1556 C CA . GLY A 1 203 ? -13.034 -11.598 19.951 1.00 85.94 203 GLY A CA 1
ATOM 1557 C C . GLY A 1 203 ? -13.303 -10.405 19.036 1.00 85.94 203 GLY A C 1
ATOM 1558 O O . GLY A 1 203 ? -13.439 -9.280 19.516 1.00 85.94 203 GLY A O 1
ATOM 1559 N N . ILE A 1 204 ? -13.482 -10.645 17.733 1.00 88.00 204 ILE A N 1
ATOM 1560 C CA . ILE A 1 204 ? -13.779 -9.567 16.785 1.00 88.00 204 ILE A CA 1
ATOM 1561 C C . ILE A 1 204 ? -15.193 -9.007 16.991 1.00 88.00 204 ILE A C 1
ATOM 1563 O O . ILE A 1 204 ? -15.378 -7.791 16.949 1.00 88.00 204 ILE A O 1
ATOM 1567 N N . LYS A 1 205 ? -16.188 -9.853 17.294 1.00 89.81 205 LYS A N 1
ATOM 1568 C CA . LYS A 1 205 ? -17.532 -9.371 17.666 1.00 89.81 205 LYS A CA 1
ATOM 1569 C C . LYS A 1 205 ? -17.477 -8.443 18.884 1.00 89.81 205 LYS A C 1
ATOM 1571 O O . LYS A 1 205 ? -18.093 -7.379 18.866 1.00 89.81 205 LYS A O 1
ATOM 1576 N N . GLY A 1 206 ? -16.705 -8.815 19.908 1.00 92.31 206 GLY A N 1
ATOM 1577 C CA . GLY A 1 206 ? -16.484 -7.995 21.102 1.00 92.31 206 GLY A CA 1
ATOM 1578 C C . GLY A 1 206 ? -15.787 -6.665 20.801 1.00 92.31 206 GLY A C 1
ATOM 1579 O O . GLY A 1 206 ? -16.235 -5.619 21.275 1.00 92.31 206 GLY A O 1
ATOM 1580 N N . PHE A 1 207 ? -14.743 -6.684 19.965 1.00 92.88 207 PHE A N 1
ATOM 1581 C CA . PHE A 1 207 ? -14.074 -5.472 19.485 1.00 92.88 207 PHE A CA 1
ATOM 1582 C C . PHE A 1 207 ? -15.047 -4.543 18.748 1.00 92.88 207 PHE A C 1
ATOM 1584 O O . PHE A 1 207 ? -15.198 -3.388 19.143 1.00 92.88 207 PHE A O 1
ATOM 1591 N N . ASN A 1 208 ? -15.761 -5.053 17.737 1.00 93.50 208 ASN A N 1
ATOM 1592 C CA . ASN A 1 208 ? -16.705 -4.269 16.937 1.00 93.50 208 ASN A CA 1
ATOM 1593 C C . ASN A 1 208 ? -17.802 -3.644 17.807 1.00 93.50 208 ASN A C 1
ATOM 1595 O O . ASN A 1 208 ? -18.126 -2.468 17.644 1.00 93.50 208 ASN A O 1
ATOM 1599 N N . GLN A 1 209 ? -18.351 -4.405 18.760 1.00 94.00 209 GLN A N 1
ATOM 1600 C CA . GLN A 1 209 ? -19.359 -3.891 19.684 1.00 94.00 209 GLN A CA 1
ATOM 1601 C C . GLN A 1 209 ? -18.793 -2.787 20.584 1.00 94.00 209 GLN A C 1
ATOM 1603 O O . GLN A 1 209 ? -19.453 -1.774 20.799 1.00 94.00 209 GLN A O 1
ATOM 1608 N N . THR A 1 210 ? -17.571 -2.959 21.089 1.00 94.94 210 THR A N 1
ATOM 1609 C CA . THR A 1 210 ? -16.913 -1.968 21.952 1.00 94.94 210 THR A CA 1
ATOM 1610 C C . THR A 1 210 ? -16.614 -0.681 21.190 1.00 94.94 210 THR A C 1
ATOM 1612 O O . THR A 1 210 ? -16.947 0.398 21.674 1.00 94.94 210 THR A O 1
ATOM 1615 N N . ALA A 1 211 ? -16.046 -0.785 19.985 1.00 93.50 211 ALA A N 1
ATOM 1616 C CA . ALA A 1 211 ? -15.756 0.360 19.125 1.00 93.50 211 ALA A CA 1
ATOM 1617 C C . ALA A 1 211 ? -17.034 1.138 18.780 1.00 93.50 211 ALA A C 1
ATOM 1619 O O . ALA A 1 211 ? -17.074 2.359 18.923 1.00 93.50 211 ALA A O 1
ATOM 1620 N N . LYS A 1 212 ? -18.105 0.423 18.413 1.00 92.62 212 LYS A N 1
ATOM 1621 C CA . LYS A 1 212 ? -19.414 1.023 18.147 1.00 92.62 212 LYS A CA 1
ATOM 1622 C C . LYS A 1 212 ? -19.990 1.712 19.383 1.00 92.62 212 LYS A C 1
ATOM 1624 O O . LYS A 1 212 ? -20.399 2.862 19.292 1.00 92.62 212 LYS A O 1
ATOM 1629 N N . ASN A 1 213 ? -19.999 1.040 20.535 1.00 93.25 213 ASN A N 1
ATOM 1630 C CA . ASN A 1 213 ? -20.518 1.611 21.780 1.00 93.25 213 ASN A CA 1
ATOM 1631 C C . ASN A 1 213 ? -19.757 2.877 22.179 1.00 93.25 213 ASN A C 1
ATOM 1633 O O . ASN A 1 213 ? -20.372 3.834 22.631 1.00 93.25 213 ASN A O 1
ATOM 1637 N N . LEU A 1 214 ? -18.433 2.891 22.002 1.00 91.88 214 LEU A N 1
ATOM 1638 C CA . LEU A 1 214 ? -17.613 4.064 22.283 1.00 91.88 214 LEU A CA 1
ATOM 1639 C C . LEU A 1 214 ? -17.961 5.229 21.350 1.00 91.88 214 LEU A C 1
ATOM 1641 O O . LEU A 1 214 ? -18.099 6.350 21.820 1.00 91.88 214 LEU A O 1
ATOM 1645 N N . ALA A 1 215 ? -18.157 4.959 20.059 1.00 87.62 215 ALA A N 1
ATOM 1646 C CA . ALA A 1 215 ? -18.545 5.972 19.077 1.00 87.62 215 ALA A CA 1
ATOM 1647 C C . ALA A 1 215 ? -19.982 6.496 19.256 1.00 87.62 215 ALA A C 1
ATOM 1649 O O . ALA A 1 215 ? -20.320 7.550 18.729 1.00 87.62 215 ALA A O 1
ATOM 1650 N N . GLN A 1 216 ? -20.832 5.759 19.974 1.00 86.31 216 GLN A N 1
ATOM 1651 C CA . GLN A 1 216 ? -22.200 6.160 20.321 1.00 86.31 216 GLN A CA 1
ATOM 1652 C C . GLN A 1 216 ? -22.310 6.812 21.701 1.00 86.31 216 GLN A C 1
ATOM 1654 O O . GLN A 1 216 ? -23.398 7.246 22.074 1.00 86.31 216 GLN A O 1
ATOM 1659 N N . LYS A 1 217 ? -21.230 6.820 22.485 1.00 77.06 217 LYS A N 1
ATOM 1660 C CA . LYS A 1 217 ? -21.250 7.313 23.855 1.00 77.06 217 LYS A CA 1
ATOM 1661 C C . LYS A 1 217 ? -21.126 8.834 23.854 1.00 77.06 217 LYS A C 1
ATOM 1663 O O . LYS A 1 217 ? -20.027 9.338 24.030 1.00 77.06 217 LYS A O 1
ATOM 1668 N N . ASP A 1 218 ? -22.267 9.501 23.710 1.00 57.88 218 ASP A N 1
ATOM 1669 C CA . ASP A 1 218 ? -22.498 10.913 24.043 1.00 57.88 218 ASP A CA 1
ATOM 1670 C C . ASP A 1 218 ? -23.935 11.125 24.546 1.00 57.88 218 ASP A C 1
ATOM 1672 O O . ASP A 1 218 ? -24.890 10.790 23.805 1.00 57.88 218 ASP A O 1
#

Mean predicted aligned error: 17.39 Å

Nearest PDB structures (foldseek):
  1yqf-assembly1_B  TM=3.662E-01  e=4.367E+00  Leishmania major
  8i5a-assembly1_A  TM=3.212E-01  e=4.367E+00  Burkholderia sp.
  8huy-assembly1_A  TM=2.442E-01  e=4.601E+00  Burkholderia

pLDDT: mean 73.55, std 23.56, range [30.11, 98.06]